Protein AF-A0A9R0XG31-F1 (afdb_monomer)

Sequence (200 aa):
MRAPAMLRLAAAGIALVALLAAAPPAAAFYLPGVAPTDFAKGDELLVKVNKLTSIKTQLPYTYYSLPFCKPNTIVDSSENLGEVLRGDRIENSPYVFQMREPKMCQIICKITVTEKEAKELKEKIEDEYRVNMVLDNLPLVVPVQRPDRNTVAYQGGYHVGIKGQYAGVSSYRLFMLTHVFTCMIGTNEFTYINIFPEQG

Secondary structure (DSSP, 8-state):
-PPPHHHHHHHHHHHHHHHHHTSPP---PPPTT-SPPP--TT-EEEEEEEEEEESS-S--EEGGGSS----SS--B---SHHHHHHT---EEEEEEEETTB---SEEEEEE---HHHHHHHHHHHHTTEEEEEEETTEE-EEEEE-TTTS-EEEEESEESEEEE--TT-SSPEEEE--SSS-----TT-EEEEE------

Radius of gyration: 26.98 Å; Cα contacts (8 Å, |Δi|>4): 310; chains: 1; bounding box: 102×43×44 Å

pLDDT: mean 71.95, std 17.47, range [26.48, 91.31]

Organism: Triticum turgidum subsp. durum (NCBI:txid4567)

Nearest PDB structures (foldseek):
  6vpx-assembly1_P  TM=1.761E-01  e=2.503E+00  Homo sapiens

Foldseek 3Di:
DDDPPVVVVVVVVVVVVVVVVPDDDDDDDDFFQPDADDDDFFDKWWKKWWWKDFPQDPDIHGPVVAPDDDDPDWDFDDRGPVCVVVVIGIITDQDIDGPPDFDWWDFRDWDDADPVSVVVLVVQLVRFIFIWMDISNDIDWDWDQDPPPSDTDTDGGDTQWDFDDDVPDPDTDTGGDQDPDDDDDDDDIDTRTDGDDDPD

Solvent-accessible surface area (backbone atoms only — not comparable to full-atom values): 12478 Å² total; per-residue (Å²): 136,81,80,60,69,69,61,57,53,52,53,52,51,53,53,51,53,53,54,62,70,67,55,74,86,78,81,83,78,76,66,64,67,70,71,88,80,87,78,56,82,65,38,78,44,65,35,30,35,29,44,27,44,32,89,78,43,95,67,71,41,58,54,81,77,47,100,62,84,75,49,100,70,82,46,79,55,65,59,33,67,70,37,55,76,70,65,52,64,26,28,62,47,74,51,73,46,40,35,95,52,92,56,75,75,46,77,77,50,77,67,87,77,51,76,67,56,50,50,54,52,48,53,42,34,76,46,49,24,20,44,35,35,32,46,89,93,37,73,41,65,38,82,40,80,39,92,88,68,86,42,77,41,77,38,79,23,48,47,52,29,47,84,44,69,56,95,90,50,98,58,78,42,79,42,73,47,53,52,75,68,94,77,93,71,71,98,86,67,62,67,43,36,47,40,71,78,86,83,125

Mean predicted aligned error: 13.43 Å

InterPro domains:
  IPR004240 Nonaspanin (TM9SF) [PF02990] (60-180)
  IPR004240 Nonaspanin (TM9SF) [PTHR10766] (28-180)

Structure (mmCIF, N/CA/C/O backbone):
data_AF-A0A9R0XG31-F1
#
_entry.id   AF-A0A9R0XG31-F1
#
loop_
_atom_site.group_PDB
_atom_site.id
_atom_site.type_symbol
_atom_site.label_atom_id
_atom_site.label_alt_id
_atom_site.label_comp_id
_atom_site.label_asym_id
_atom_site.label_entity_id
_atom_site.label_seq_id
_atom_site.pdbx_PDB_ins_code
_atom_site.Cartn_x
_atom_site.Cartn_y
_atom_site.Cartn_z
_atom_site.occupancy
_atom_site.B_iso_or_equiv
_atom_site.auth_seq_id
_atom_site.auth_comp_id
_atom_site.auth_asym_id
_atom_site.auth_atom_id
_atom_site.pdbx_PDB_model_num
ATOM 1 N N . MET A 1 1 ? 76.552 -3.847 -20.538 1.00 51.91 1 MET A N 1
ATOM 2 C CA . MET A 1 1 ? 75.824 -3.383 -21.741 1.00 51.91 1 MET A CA 1
ATOM 3 C C . MET A 1 1 ? 74.336 -3.305 -21.405 1.00 51.91 1 MET A C 1
ATOM 5 O O . MET A 1 1 ? 73.751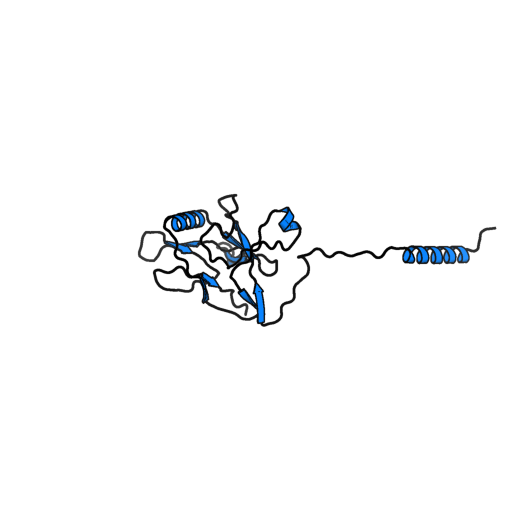 -4.332 -21.091 1.00 51.91 1 MET A O 1
ATOM 9 N N . ARG A 1 2 ? 73.741 -2.103 -21.333 1.00 56.62 2 ARG A N 1
ATOM 10 C CA . ARG A 1 2 ? 72.296 -1.927 -21.071 1.00 56.62 2 ARG A CA 1
ATOM 11 C C . ARG A 1 2 ? 71.540 -2.105 -22.392 1.00 56.62 2 ARG A C 1
ATOM 13 O O . ARG A 1 2 ? 71.923 -1.488 -23.379 1.00 56.62 2 ARG A O 1
ATOM 20 N N . ALA A 1 3 ? 70.504 -2.944 -22.408 1.00 60.34 3 ALA A N 1
ATOM 21 C CA . ALA A 1 3 ? 69.634 -3.105 -23.574 1.00 60.34 3 ALA A CA 1
ATOM 22 C C . ALA A 1 3 ? 69.025 -1.745 -23.985 1.00 60.34 3 ALA A C 1
ATOM 24 O O . ALA A 1 3 ? 68.707 -0.946 -23.095 1.00 60.34 3 ALA A O 1
ATOM 25 N N . PRO A 1 4 ? 68.864 -1.464 -25.292 1.00 65.44 4 PRO A N 1
ATOM 26 C CA . PRO A 1 4 ? 68.348 -0.183 -25.763 1.00 65.44 4 PRO A CA 1
ATOM 27 C C . PRO A 1 4 ? 66.930 0.031 -25.227 1.00 65.44 4 PRO A C 1
ATOM 29 O O . PRO A 1 4 ? 66.115 -0.892 -25.228 1.00 65.44 4 PRO A O 1
ATOM 32 N N . ALA A 1 5 ? 66.630 1.245 -24.756 1.00 62.12 5 ALA A N 1
ATOM 33 C CA . ALA A 1 5 ? 65.362 1.582 -24.099 1.00 62.12 5 ALA A CA 1
ATOM 34 C C . ALA A 1 5 ? 64.122 1.153 -24.914 1.00 62.12 5 ALA A C 1
ATOM 36 O O . ALA A 1 5 ? 63.148 0.669 -24.342 1.00 62.12 5 ALA A O 1
ATOM 37 N N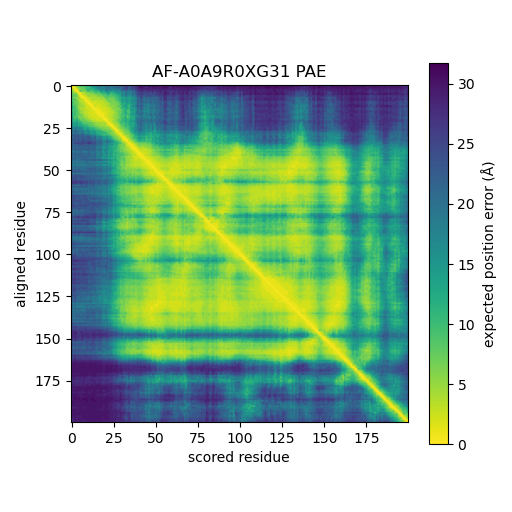 . MET A 1 6 ? 64.214 1.218 -26.246 1.00 62.09 6 MET A N 1
ATOM 38 C CA . MET A 1 6 ? 63.190 0.784 -27.207 1.00 62.09 6 MET A CA 1
ATOM 39 C C . MET A 1 6 ? 62.762 -0.687 -27.035 1.00 62.09 6 MET A C 1
ATOM 41 O O . MET A 1 6 ? 61.579 -1.001 -27.131 1.00 62.09 6 MET A O 1
ATOM 45 N N . LEU A 1 7 ? 63.696 -1.596 -26.726 1.00 60.41 7 LEU A N 1
ATOM 46 C CA . LEU A 1 7 ? 63.408 -3.032 -26.600 1.00 60.41 7 LEU A CA 1
ATOM 47 C C . LEU A 1 7 ? 62.681 -3.361 -25.285 1.00 60.41 7 LEU A C 1
ATOM 49 O O . LEU A 1 7 ? 61.875 -4.285 -25.223 1.00 60.41 7 LEU A O 1
ATOM 53 N N . ARG A 1 8 ? 62.927 -2.564 -24.237 1.00 63.72 8 ARG A N 1
ATOM 54 C CA . ARG A 1 8 ? 62.223 -2.671 -22.949 1.00 63.72 8 ARG A CA 1
ATOM 55 C C . ARG A 1 8 ? 60.784 -2.165 -23.043 1.00 63.72 8 ARG A C 1
ATOM 57 O O . ARG A 1 8 ? 59.901 -2.767 -22.444 1.00 63.72 8 ARG A O 1
ATOM 64 N N . LEU A 1 9 ? 60.555 -1.107 -23.822 1.00 65.12 9 LE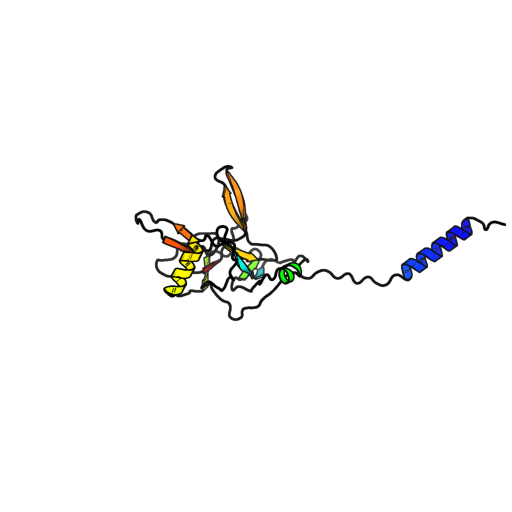U A N 1
ATOM 65 C CA . LEU A 1 9 ? 59.221 -0.569 -24.112 1.00 65.12 9 LEU A CA 1
ATOM 66 C C . LEU A 1 9 ? 58.370 -1.558 -24.920 1.00 65.12 9 LEU A C 1
ATOM 68 O O . LEU A 1 9 ? 57.216 -1.793 -24.570 1.00 65.12 9 LEU A O 1
ATOM 72 N N . ALA A 1 10 ? 58.950 -2.198 -25.940 1.00 73.88 10 ALA A N 1
ATOM 73 C CA . ALA A 1 10 ? 58.254 -3.211 -26.733 1.00 73.88 10 ALA A CA 1
ATOM 74 C C . ALA A 1 10 ? 57.885 -4.455 -25.902 1.00 73.88 10 ALA A C 1
ATOM 76 O O . ALA A 1 10 ? 56.749 -4.921 -25.956 1.00 73.88 10 ALA A O 1
ATOM 77 N N . ALA A 1 11 ? 58.813 -4.957 -25.080 1.00 75.69 11 ALA A N 1
ATOM 78 C CA . ALA A 1 11 ? 58.554 -6.096 -24.199 1.00 75.69 11 ALA A CA 1
ATOM 79 C C . ALA A 1 11 ? 57.482 -5.787 -23.136 1.00 75.69 11 ALA A C 1
ATOM 81 O O . ALA A 1 11 ? 56.627 -6.629 -22.865 1.00 75.69 11 ALA A O 1
ATOM 82 N N . ALA A 1 12 ? 57.486 -4.572 -22.574 1.00 78.00 12 ALA A N 1
ATOM 83 C CA . ALA A 1 12 ? 56.452 -4.127 -21.642 1.00 78.00 12 ALA A CA 1
ATOM 84 C C . ALA A 1 12 ? 55.072 -4.020 -22.317 1.00 78.00 12 ALA A C 1
ATOM 86 O O . ALA A 1 12 ? 54.072 -4.417 -21.723 1.00 78.00 12 ALA A O 1
ATOM 87 N N . GLY A 1 13 ? 55.019 -3.549 -23.568 1.00 79.31 13 GLY A N 1
ATOM 88 C CA . GLY A 1 13 ? 53.784 -3.492 -24.354 1.00 79.31 13 GLY A CA 1
ATOM 89 C C . GLY A 1 13 ? 53.196 -4.876 -24.637 1.00 79.31 13 GLY A C 1
ATOM 90 O O . GLY A 1 13 ? 52.006 -5.093 -24.423 1.00 79.31 13 GLY A O 1
ATOM 91 N N . ILE A 1 14 ? 54.031 -5.840 -25.039 1.00 82.94 14 ILE A N 1
ATOM 92 C CA . ILE A 1 14 ? 53.599 -7.225 -25.298 1.00 82.94 14 ILE A CA 1
ATOM 93 C C . ILE A 1 14 ? 53.102 -7.893 -24.008 1.00 82.94 14 ILE A C 1
ATOM 95 O O . ILE A 1 14 ? 52.068 -8.560 -24.021 1.00 82.94 14 ILE A O 1
ATOM 99 N N . ALA A 1 15 ? 53.793 -7.676 -22.885 1.00 82.44 15 ALA A N 1
ATOM 100 C CA . ALA A 1 15 ? 53.373 -8.200 -21.587 1.00 82.44 15 ALA A CA 1
ATOM 101 C C . ALA A 1 15 ? 52.014 -7.633 -21.138 1.00 82.44 15 ALA A C 1
ATOM 103 O O . ALA A 1 15 ? 51.187 -8.375 -20.614 1.00 82.44 15 ALA A O 1
ATOM 104 N N . LEU A 1 16 ? 51.753 -6.345 -21.384 1.00 83.06 16 LEU A N 1
ATOM 105 C CA . LEU A 1 16 ? 50.482 -5.706 -21.035 1.00 83.06 16 LEU A CA 1
ATOM 106 C C . LEU A 1 16 ? 49.313 -6.248 -21.872 1.00 83.06 16 LEU A C 1
ATOM 108 O O . LEU A 1 16 ? 48.242 -6.518 -21.333 1.00 83.06 16 LEU A O 1
ATOM 112 N N . VAL A 1 17 ? 49.525 -6.456 -23.175 1.00 84.94 17 VAL A N 1
ATOM 113 C CA . VAL A 1 17 ? 48.508 -7.025 -24.078 1.00 84.94 17 VAL A CA 1
ATOM 114 C C . VAL A 1 17 ? 48.198 -8.479 -23.713 1.00 84.94 17 VAL A C 1
ATOM 116 O O . VAL A 1 17 ? 47.031 -8.863 -23.680 1.00 84.94 17 VAL A O 1
ATOM 119 N N . ALA A 1 18 ? 49.216 -9.273 -23.369 1.00 84.00 18 ALA A N 1
ATOM 120 C CA . ALA A 1 18 ? 49.022 -10.642 -22.895 1.00 84.00 18 ALA A CA 1
ATOM 121 C C . ALA A 1 18 ? 48.247 -10.694 -21.563 1.00 84.00 18 ALA A C 1
ATOM 123 O O . ALA A 1 18 ? 47.403 -11.568 -21.380 1.00 84.00 18 ALA A O 1
ATOM 124 N N . LEU A 1 19 ? 48.481 -9.734 -20.660 1.00 82.12 19 LEU A N 1
ATOM 125 C CA . LEU A 1 19 ? 47.766 -9.631 -19.385 1.00 82.12 19 LEU A CA 1
ATOM 126 C C . LEU A 1 19 ? 46.282 -9.268 -19.577 1.00 82.12 19 LEU A C 1
ATOM 128 O O . LEU A 1 19 ? 45.423 -9.826 -18.902 1.00 82.12 19 LEU A O 1
ATOM 132 N N . LEU A 1 20 ? 45.976 -8.372 -20.522 1.00 80.50 20 LEU A N 1
ATOM 133 C CA . LEU A 1 20 ? 44.602 -8.001 -20.882 1.00 80.50 20 LEU A CA 1
ATOM 134 C C . LEU A 1 20 ? 43.849 -9.149 -21.570 1.00 80.50 20 LEU A C 1
ATOM 136 O O . LEU A 1 20 ? 42.665 -9.339 -21.309 1.00 80.50 20 LEU A O 1
ATOM 140 N N . ALA A 1 21 ? 44.529 -9.938 -22.405 1.00 81.12 21 ALA A N 1
ATOM 141 C CA . ALA A 1 21 ? 43.935 -11.095 -23.079 1.00 81.12 21 ALA A CA 1
ATOM 142 C C . ALA A 1 21 ? 43.692 -12.293 -22.140 1.00 81.12 21 ALA A C 1
ATOM 144 O O . ALA A 1 21 ? 42.852 -13.139 -22.435 1.00 81.12 21 ALA A O 1
ATOM 145 N N . ALA A 1 22 ? 44.411 -12.366 -21.015 1.00 82.00 22 ALA A N 1
ATOM 146 C CA . ALA A 1 22 ? 44.238 -13.401 -19.995 1.00 82.00 22 ALA A CA 1
ATOM 147 C C . ALA A 1 22 ? 43.159 -13.060 -18.948 1.00 82.00 22 ALA A C 1
ATOM 149 O O . ALA A 1 22 ? 42.910 -13.863 -18.047 1.00 82.00 22 ALA A O 1
ATOM 150 N N . ALA A 1 23 ? 42.530 -11.882 -19.034 1.00 82.12 23 ALA A N 1
ATOM 151 C CA . ALA A 1 23 ? 41.452 -11.517 -18.126 1.00 82.12 23 ALA A CA 1
ATOM 152 C C . ALA A 1 23 ? 40.218 -12.403 -18.396 1.00 82.12 23 ALA A C 1
ATOM 154 O O . ALA A 1 23 ? 39.742 -12.458 -19.534 1.00 82.12 23 ALA A O 1
ATOM 155 N N . PRO A 1 24 ? 39.679 -13.105 -17.382 1.00 82.44 24 PRO A N 1
ATOM 156 C CA . PRO A 1 24 ? 38.462 -13.884 -17.555 1.00 82.44 24 PRO A CA 1
ATOM 157 C C . PRO A 1 24 ? 37.283 -12.958 -17.897 1.00 82.44 24 PRO A C 1
ATOM 159 O O . PRO A 1 24 ? 37.245 -11.818 -17.419 1.00 82.44 24 PRO A O 1
ATOM 162 N N . PRO A 1 25 ? 36.301 -13.422 -18.694 1.00 78.88 25 PRO A N 1
ATOM 163 C CA . PRO A 1 25 ? 35.099 -12.646 -18.953 1.00 78.88 25 PRO A CA 1
ATOM 164 C C . PRO A 1 25 ? 34.393 -12.361 -17.625 1.00 78.88 25 PRO A C 1
ATOM 166 O O . PRO A 1 25 ? 34.007 -13.276 -16.895 1.00 78.88 25 PRO A O 1
ATOM 169 N N . ALA A 1 26 ? 34.244 -11.079 -17.299 1.00 78.81 26 ALA A N 1
ATOM 170 C CA . ALA A 1 26 ? 33.475 -10.662 -16.141 1.00 78.81 26 ALA A CA 1
ATOM 171 C C . ALA A 1 26 ? 31.988 -10.889 -16.437 1.00 78.81 26 ALA A C 1
ATOM 173 O O . ALA A 1 26 ? 31.413 -10.246 -17.315 1.00 78.81 26 ALA A O 1
ATOM 174 N N . ALA A 1 27 ? 31.358 -11.803 -15.701 1.00 76.38 27 ALA A N 1
ATOM 175 C CA . ALA A 1 27 ? 29.910 -11.920 -15.693 1.00 76.38 27 ALA A CA 1
ATOM 176 C C . ALA A 1 27 ? 29.344 -10.756 -14.870 1.00 76.38 27 ALA A C 1
ATOM 178 O O . ALA A 1 27 ? 29.327 -10.795 -13.640 1.00 76.38 27 ALA A O 1
ATOM 179 N N . ALA A 1 28 ? 28.923 -9.688 -15.545 1.00 72.38 28 ALA A N 1
ATOM 180 C CA . ALA A 1 28 ? 28.159 -8.631 -14.904 1.00 72.38 28 ALA A CA 1
ATOM 181 C C . ALA A 1 28 ? 26.751 -9.170 -14.615 1.00 72.38 28 ALA A C 1
ATOM 183 O O . ALA A 1 28 ? 25.964 -9.394 -15.532 1.00 72.38 28 ALA A O 1
ATOM 184 N N . PHE A 1 29 ? 26.449 -9.413 -13.341 1.00 67.12 29 PHE A N 1
ATOM 185 C CA . PHE A 1 29 ? 25.094 -9.719 -12.902 1.00 67.12 29 PHE A CA 1
ATOM 186 C C . PHE A 1 29 ? 24.418 -8.419 -12.486 1.00 67.12 29 PHE A C 1
ATOM 188 O O . PHE A 1 29 ? 24.863 -7.746 -11.554 1.00 67.12 29 PHE A O 1
ATOM 195 N N . TYR A 1 30 ? 23.356 -8.056 -13.194 1.00 66.19 30 TYR A N 1
ATOM 196 C CA . TYR A 1 30 ? 22.501 -6.962 -12.774 1.00 66.19 30 TYR A CA 1
ATOM 197 C C . TYR A 1 30 ? 21.535 -7.482 -11.709 1.00 66.19 30 TYR A C 1
ATOM 199 O O . TYR A 1 30 ? 20.969 -8.566 -11.857 1.00 66.19 30 TYR A O 1
ATOM 207 N N . LEU A 1 31 ? 21.374 -6.738 -10.616 1.00 65.88 31 LEU A N 1
ATOM 208 C CA . LEU A 1 31 ? 20.479 -7.154 -9.543 1.00 65.88 31 LEU A CA 1
ATOM 209 C C . LEU A 1 31 ? 19.028 -7.161 -10.061 1.00 65.88 31 LEU A C 1
ATOM 211 O O . LEU A 1 31 ? 18.593 -6.163 -10.646 1.00 65.88 31 LEU A O 1
ATOM 215 N N . PRO A 1 32 ? 18.268 -8.251 -9.856 1.00 61.09 32 PRO A N 1
ATOM 216 C CA . PRO A 1 32 ? 16.847 -8.268 -10.181 1.00 61.09 32 PRO A CA 1
ATOM 217 C C . PRO A 1 32 ? 16.123 -7.153 -9.410 1.00 61.09 32 PRO A C 1
ATOM 219 O O . PRO A 1 32 ? 16.444 -6.885 -8.248 1.00 61.09 32 PRO A O 1
ATOM 222 N N . GLY A 1 33 ? 15.195 -6.473 -10.090 1.00 62.94 33 GLY A N 1
ATOM 223 C CA . GLY A 1 33 ? 14.362 -5.412 -9.510 1.00 62.94 33 GLY A CA 1
ATOM 224 C C . GLY A 1 33 ? 14.906 -3.985 -9.585 1.00 62.94 33 GLY A C 1
ATOM 225 O O . GLY A 1 33 ? 14.265 -3.086 -9.045 1.00 62.94 33 GLY A O 1
ATOM 226 N N . VAL A 1 34 ? 16.066 -3.755 -10.217 1.00 68.25 34 VAL A N 1
ATOM 227 C CA . VAL A 1 34 ? 16.672 -2.407 -10.347 1.00 68.25 34 VAL A CA 1
ATOM 228 C C . VAL A 1 34 ? 16.584 -1.861 -11.782 1.00 68.25 34 VAL A C 1
ATOM 230 O O . VAL A 1 34 ? 16.820 -0.678 -12.017 1.00 68.25 34 VAL A O 1
ATOM 233 N N . ALA A 1 35 ? 16.256 -2.721 -12.753 1.00 69.38 35 ALA A N 1
ATOM 234 C CA . ALA A 1 35 ? 16.258 -2.358 -14.162 1.00 69.38 35 ALA A CA 1
ATOM 235 C C . ALA A 1 35 ? 14.946 -1.634 -14.478 1.00 69.38 35 ALA A C 1
ATOM 237 O O . ALA A 1 35 ? 13.894 -2.145 -14.092 1.00 69.38 35 ALA A O 1
ATOM 238 N N . PRO A 1 36 ? 14.992 -0.475 -15.154 1.00 69.38 36 PRO A N 1
ATOM 239 C CA . PRO A 1 36 ? 13.782 0.239 -15.520 1.00 69.38 36 PRO A CA 1
ATOM 240 C C . PRO A 1 36 ? 12.964 -0.592 -16.509 1.00 69.38 36 PRO A C 1
ATOM 242 O O . PRO A 1 36 ? 13.498 -1.149 -17.471 1.00 69.38 36 PRO A O 1
ATOM 245 N N . THR A 1 37 ? 11.667 -0.665 -16.253 1.00 74.62 37 THR A N 1
ATOM 246 C CA . THR A 1 37 ? 10.665 -1.268 -17.124 1.00 74.62 37 THR A CA 1
ATOM 247 C C . THR A 1 37 ? 9.994 -0.169 -17.934 1.00 74.62 37 THR A C 1
ATOM 249 O O . THR A 1 37 ? 9.379 0.742 -17.387 1.00 74.62 37 THR A O 1
ATOM 252 N N . ASP A 1 38 ? 10.140 -0.231 -19.256 1.00 80.38 38 ASP A N 1
ATOM 253 C CA . ASP A 1 38 ? 9.478 0.707 -20.159 1.00 80.38 38 ASP A CA 1
ATOM 254 C C . ASP A 1 38 ? 8.063 0.211 -20.480 1.00 80.38 38 ASP A C 1
ATOM 256 O O . ASP A 1 38 ? 7.882 -0.939 -20.881 1.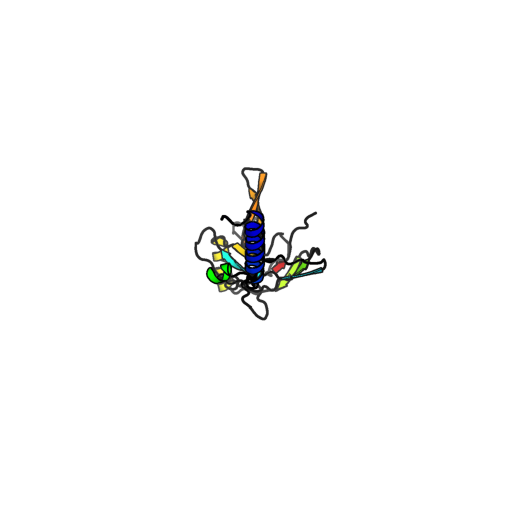00 80.38 38 ASP A O 1
ATOM 260 N N . PHE A 1 39 ? 7.069 1.094 -20.351 1.00 81.50 39 PHE A N 1
ATOM 261 C CA . PHE A 1 39 ? 5.668 0.801 -20.674 1.00 81.50 39 PHE A CA 1
ATOM 262 C C . PHE A 1 39 ? 5.196 1.623 -21.871 1.00 81.50 39 PHE A C 1
ATOM 264 O O . PHE A 1 39 ? 5.333 2.853 -21.910 1.00 81.50 39 PHE A O 1
ATOM 271 N N . ALA A 1 40 ? 4.586 0.949 -22.840 1.00 86.25 40 ALA A N 1
ATOM 272 C CA . ALA A 1 40 ? 3.875 1.572 -23.940 1.00 86.25 40 ALA A CA 1
ATOM 273 C C . ALA A 1 40 ? 2.471 2.025 -23.507 1.00 86.25 40 ALA A C 1
ATOM 275 O O . ALA A 1 40 ? 1.942 1.652 -22.461 1.00 86.25 40 ALA A O 1
ATOM 276 N N . LYS A 1 41 ? 1.840 2.876 -24.323 1.00 82.19 41 LYS A N 1
ATOM 277 C CA . LYS A 1 41 ? 0.442 3.265 -24.101 1.00 82.19 41 LYS A CA 1
ATOM 278 C C . LYS A 1 41 ? -0.456 2.028 -24.214 1.00 82.19 41 LYS A C 1
ATOM 280 O O . LYS A 1 41 ? -0.378 1.324 -25.215 1.00 82.19 41 LYS A O 1
ATOM 285 N N . GLY A 1 42 ? -1.348 1.848 -23.242 1.00 79.69 42 GLY A N 1
ATOM 286 C CA . GLY A 1 42 ? -2.283 0.722 -23.184 1.00 79.69 42 GLY A CA 1
ATOM 287 C C . GLY A 1 42 ? -1.739 -0.512 -22.461 1.00 79.69 42 GLY A C 1
ATOM 288 O O . GLY A 1 42 ? -2.518 -1.426 -22.195 1.00 79.69 42 GLY A O 1
ATOM 289 N N . ASP A 1 43 ? -0.455 -0.526 -22.090 1.00 82.62 43 ASP A N 1
ATOM 290 C CA . ASP A 1 43 ? 0.122 -1.625 -21.317 1.00 82.62 43 ASP A CA 1
ATOM 291 C C . ASP A 1 43 ? -0.525 -1.723 -19.935 1.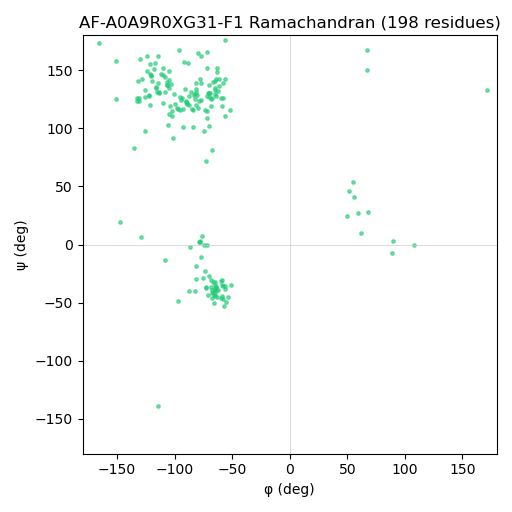00 82.62 43 ASP A C 1
ATOM 293 O O . ASP A 1 43 ? -0.840 -0.712 -19.295 1.00 82.62 43 ASP A O 1
ATOM 297 N N . GLU A 1 44 ? -0.721 -2.955 -19.474 1.00 83.69 44 GLU A N 1
ATOM 298 C CA . GLU A 1 44 ? -1.300 -3.224 -18.166 1.00 83.69 44 GLU A CA 1
ATOM 299 C C . GLU A 1 44 ? -0.269 -2.996 -17.057 1.00 83.69 44 GLU A C 1
ATOM 301 O O . GLU A 1 44 ? 0.803 -3.597 -17.025 1.00 83.69 44 GLU A O 1
ATOM 306 N N . LEU A 1 45 ? -0.630 -2.140 -16.108 1.00 80.81 45 LEU A N 1
ATOM 307 C CA . LEU A 1 45 ? 0.140 -1.840 -14.915 1.00 80.81 45 LEU A CA 1
ATOM 308 C C . LEU A 1 45 ? -0.517 -2.525 -13.717 1.00 80.81 45 LEU A C 1
ATOM 310 O O . LEU A 1 45 ? -1.624 -2.169 -13.297 1.00 80.81 45 LEU A O 1
ATOM 314 N N . LEU A 1 46 ? 0.178 -3.520 -13.170 1.00 83.88 46 LEU A N 1
ATOM 315 C CA . LEU A 1 46 ? -0.273 -4.284 -12.013 1.00 83.88 46 LEU A CA 1
ATOM 316 C C . LEU A 1 46 ? 0.162 -3.585 -10.727 1.00 83.88 46 LEU A C 1
ATOM 318 O O . LEU A 1 46 ? 1.355 -3.421 -10.467 1.00 83.88 46 LEU A O 1
ATOM 322 N N . VAL A 1 47 ? -0.802 -3.211 -9.890 1.00 84.00 47 VAL A N 1
ATOM 323 C CA . VAL A 1 47 ? -0.492 -2.656 -8.570 1.00 84.00 47 VAL A CA 1
ATOM 324 C C . VAL A 1 47 ? -0.204 -3.795 -7.609 1.00 84.00 47 VAL A C 1
ATOM 326 O O . VAL A 1 47 ? -0.919 -4.803 -7.573 1.00 84.00 47 VAL A O 1
ATOM 329 N N . LYS A 1 48 ? 0.802 -3.609 -6.766 1.00 87.19 48 LYS A N 1
ATOM 330 C CA . LYS A 1 48 ? 1.116 -4.520 -5.672 1.00 87.19 48 LYS A CA 1
ATOM 331 C C . LYS A 1 48 ? 0.828 -3.846 -4.342 1.00 87.19 48 LYS A C 1
ATOM 333 O O . LYS A 1 48 ? 0.950 -2.629 -4.186 1.00 87.19 48 LYS A O 1
ATOM 338 N N . VAL A 1 49 ? 0.411 -4.642 -3.373 1.00 89.56 49 VAL A N 1
ATOM 339 C CA . VAL A 1 49 ? 0.139 -4.193 -2.010 1.00 89.56 49 VAL A CA 1
ATOM 340 C C . VAL A 1 49 ? 1.270 -4.649 -1.107 1.00 89.56 49 VAL A C 1
ATOM 342 O O . VAL A 1 49 ? 1.811 -5.736 -1.265 1.00 89.56 49 VAL A O 1
ATOM 345 N N . ASN A 1 50 ? 1.648 -3.796 -0.167 1.00 89.31 50 ASN A N 1
ATOM 346 C CA . ASN A 1 50 ? 2.632 -4.122 0.855 1.00 89.31 50 ASN A CA 1
ATOM 347 C C . ASN A 1 50 ? 1.914 -4.123 2.218 1.00 89.31 50 ASN A C 1
ATOM 349 O O . ASN A 1 50 ? 0.786 -4.593 2.354 1.00 89.31 50 ASN A O 1
ATOM 353 N N . LYS A 1 51 ? 2.545 -3.576 3.249 1.00 90.00 51 LYS A N 1
ATOM 354 C CA . LYS A 1 51 ? 2.045 -3.512 4.620 1.00 90.00 51 LYS A CA 1
ATOM 355 C C . LYS A 1 51 ? 1.196 -2.280 4.913 1.00 90.00 51 LYS A C 1
ATOM 357 O O . LYS A 1 51 ? 1.362 -1.208 4.326 1.00 90.00 51 LYS A O 1
ATOM 362 N N . LEU A 1 52 ? 0.352 -2.426 5.923 1.00 90.44 52 LEU A N 1
ATOM 363 C CA . LEU A 1 52 ? -0.309 -1.338 6.618 1.00 90.44 52 LEU A CA 1
ATOM 364 C C . LEU A 1 52 ? 0.633 -0.781 7.686 1.00 90.44 52 LEU A C 1
ATOM 366 O O . LEU A 1 52 ? 1.153 -1.532 8.511 1.00 90.44 52 LEU A O 1
ATOM 370 N N . THR A 1 53 ? 0.831 0.532 7.694 1.00 90.81 53 THR A N 1
ATOM 371 C CA . THR A 1 53 ? 1.681 1.227 8.675 1.00 90.81 53 THR A CA 1
ATOM 372 C C . THR A 1 53 ? 0.925 2.372 9.316 1.00 90.81 53 THR A C 1
ATOM 374 O O . THR A 1 53 ? 0.199 3.082 8.629 1.00 90.81 53 THR A O 1
ATOM 377 N N . SER A 1 54 ? 1.136 2.598 10.606 1.00 89.75 54 SER A N 1
ATOM 378 C CA . SER A 1 54 ? 0.560 3.724 11.338 1.00 89.75 54 SER A CA 1
ATOM 379 C C . SER A 1 54 ? 1.671 4.627 11.868 1.00 89.75 54 SER A C 1
ATOM 381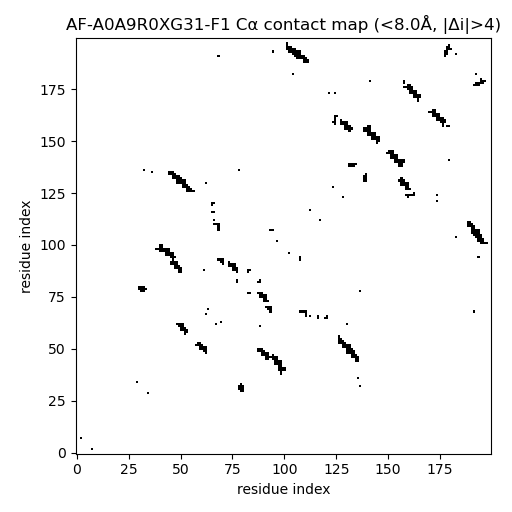 O O . SER A 1 54 ? 2.777 4.170 12.145 1.00 89.75 54 SER A O 1
ATOM 383 N N . ILE A 1 55 ? 1.370 5.918 12.014 1.00 86.06 55 ILE A N 1
ATOM 384 C CA . ILE A 1 55 ? 2.249 6.866 12.714 1.00 86.06 55 ILE A CA 1
ATOM 385 C C . ILE A 1 55 ? 2.084 6.802 14.240 1.00 86.06 55 ILE A C 1
ATOM 387 O O . ILE A 1 55 ? 2.953 7.270 14.969 1.00 86.06 55 ILE A O 1
ATOM 391 N N . LYS A 1 56 ? 0.971 6.239 14.728 1.00 86.62 56 LYS A N 1
ATOM 392 C CA . LYS A 1 56 ? 0.666 6.095 16.158 1.00 86.62 56 LYS A CA 1
ATOM 393 C C . LYS A 1 56 ? 1.233 4.807 16.731 1.00 86.62 56 LYS A C 1
ATOM 395 O O . LYS A 1 56 ? 1.724 4.794 17.856 1.00 86.62 56 LYS A O 1
ATOM 400 N N . THR A 1 57 ? 1.157 3.723 15.965 1.00 86.19 57 THR A N 1
ATOM 401 C CA . THR A 1 57 ? 1.559 2.391 16.419 1.00 86.19 57 THR A CA 1
ATOM 402 C C . THR A 1 57 ? 2.741 1.880 15.607 1.00 86.19 57 THR A C 1
ATOM 404 O O . THR A 1 57 ? 2.710 1.932 14.382 1.00 86.19 57 THR A O 1
ATOM 407 N N . GLN A 1 58 ? 3.738 1.296 16.272 1.00 83.75 58 GLN A N 1
ATOM 408 C CA . GLN A 1 58 ? 4.950 0.767 15.625 1.00 83.75 58 GLN A CA 1
ATOM 409 C C . GLN A 1 58 ? 4.759 -0.611 14.960 1.00 83.75 58 GLN A C 1
ATOM 411 O O . GLN A 1 58 ? 5.718 -1.186 14.451 1.00 83.75 58 GLN A O 1
ATOM 416 N N . LEU A 1 59 ? 3.546 -1.174 14.988 1.00 88.06 59 LEU A N 1
ATOM 417 C CA . LEU A 1 59 ? 3.264 -2.518 14.484 1.00 88.06 59 LEU A CA 1
ATOM 418 C C . LEU A 1 59 ? 2.751 -2.471 13.036 1.00 88.06 59 LEU A C 1
ATOM 420 O O . LEU A 1 59 ? 1.669 -1.927 12.798 1.00 88.06 59 LEU A O 1
ATOM 424 N N . PRO A 1 60 ? 3.485 -3.044 12.065 1.00 88.44 60 PRO A N 1
ATOM 425 C CA . PRO A 1 60 ? 2.982 -3.220 10.713 1.00 88.44 60 PRO A CA 1
ATOM 426 C C . PRO A 1 60 ? 2.025 -4.417 10.636 1.00 88.44 60 PRO A C 1
ATOM 428 O O . PRO A 1 60 ? 2.261 -5.455 11.253 1.00 88.44 60 PRO A O 1
ATOM 431 N N . TYR A 1 61 ? 0.969 -4.287 9.835 1.00 90.56 61 TYR A N 1
ATOM 432 C CA . TYR A 1 61 ? 0.026 -5.372 9.535 1.00 90.56 61 TYR A CA 1
ATOM 433 C C . TYR A 1 61 ? 0.058 -5.702 8.042 1.00 90.56 61 TYR A C 1
ATOM 435 O O . TYR A 1 61 ? 0.448 -4.868 7.226 1.00 90.56 61 TYR A O 1
ATOM 443 N N . THR A 1 62 ? -0.339 -6.914 7.663 1.00 89.88 62 THR A N 1
ATOM 444 C CA . THR A 1 62 ? -0.469 -7.286 6.247 1.00 89.88 62 THR A CA 1
ATOM 445 C C . THR A 1 62 ? -1.675 -6.589 5.622 1.00 89.88 62 THR A C 1
ATOM 447 O O . THR A 1 62 ? -2.649 -6.298 6.312 1.00 89.88 62 THR A O 1
ATOM 450 N N . TYR A 1 63 ? -1.645 -6.322 4.313 1.00 89.31 63 TYR A N 1
ATOM 451 C CA . TYR A 1 63 ? -2.781 -5.694 3.629 1.00 89.31 63 TYR A CA 1
ATOM 452 C C . TYR A 1 63 ? -4.074 -6.494 3.832 1.00 89.31 63 TYR A C 1
ATOM 454 O O . TYR A 1 63 ? -5.088 -5.963 4.279 1.00 89.31 63 TYR A O 1
ATOM 462 N N . TYR A 1 64 ? -4.009 -7.806 3.603 1.00 88.94 64 TYR A N 1
ATOM 463 C CA . TYR A 1 64 ? -5.154 -8.712 3.695 1.00 88.94 64 TYR A CA 1
ATOM 464 C C . TYR A 1 64 ? -5.596 -9.076 5.119 1.00 88.94 64 TYR A C 1
ATOM 466 O O . TYR A 1 64 ? -6.470 -9.940 5.262 1.00 88.94 64 TYR A O 1
ATOM 474 N N . SER A 1 65 ? -5.022 -8.447 6.157 1.00 88.06 65 SER A N 1
ATOM 475 C CA . SER A 1 65 ? -5.543 -8.549 7.525 1.00 88.06 65 SER A CA 1
ATOM 476 C C . SER A 1 65 ? -6.872 -7.816 7.684 1.00 88.06 65 SER A C 1
ATOM 478 O O . SER A 1 65 ? -7.654 -8.159 8.559 1.00 88.06 65 SER A O 1
ATOM 480 N N . LEU A 1 66 ? -7.108 -6.789 6.866 1.00 86.19 66 LEU A N 1
ATOM 481 C CA . LEU A 1 66 ? -8.386 -6.097 6.787 1.00 86.19 66 LEU A CA 1
ATOM 482 C C . LEU A 1 66 ? -9.263 -6.724 5.697 1.00 86.19 66 LEU A C 1
ATOM 484 O O . LEU A 1 66 ? -8.740 -7.355 4.768 1.00 86.19 66 LEU A O 1
ATOM 488 N N . PRO A 1 67 ? -10.594 -6.548 5.779 1.00 82.31 67 PRO A N 1
ATOM 489 C CA . PRO A 1 67 ? -11.519 -7.047 4.772 1.00 82.31 67 PRO A CA 1
ATOM 490 C C . PRO A 1 67 ? -11.402 -6.193 3.500 1.00 82.31 67 PRO A C 1
ATOM 492 O O . PRO A 1 67 ? -12.265 -5.381 3.218 1.00 82.31 67 PRO A O 1
ATOM 495 N N . PHE A 1 68 ? -10.309 -6.312 2.748 1.00 83.81 68 PHE A N 1
ATOM 496 C CA . PHE A 1 68 ? -10.150 -5.703 1.424 1.00 83.81 68 PHE A CA 1
ATOM 497 C C . PHE A 1 68 ? -10.488 -6.698 0.310 1.00 83.81 68 PHE A C 1
ATOM 499 O O . PHE A 1 68 ? -10.577 -7.905 0.548 1.00 83.81 68 PHE A O 1
ATOM 506 N N . CYS A 1 69 ? -10.641 -6.202 -0.923 1.00 81.25 69 CYS A N 1
ATOM 507 C CA . CYS A 1 69 ? -10.774 -7.059 -2.102 1.00 81.25 69 CYS A CA 1
ATOM 508 C C . CYS A 1 69 ? -9.553 -7.974 -2.238 1.00 81.25 69 CYS A C 1
ATOM 510 O O . CYS A 1 69 ? -8.422 -7.489 -2.296 1.00 81.25 69 CYS A O 1
ATOM 512 N N . LYS A 1 70 ? -9.789 -9.285 -2.341 1.00 85.00 70 LYS A N 1
ATOM 513 C CA . LYS A 1 70 ? -8.745 -10.296 -2.543 1.00 85.00 70 LYS A CA 1
ATOM 514 C C . LYS A 1 70 ? -8.798 -10.822 -3.981 1.00 85.00 70 LYS A C 1
ATOM 516 O O . LYS A 1 70 ? -9.899 -11.061 -4.479 1.00 85.00 70 LYS A O 1
ATOM 521 N N . PRO A 1 71 ? -7.650 -11.005 -4.654 1.00 85.69 71 PRO A N 1
ATOM 522 C CA . PRO A 1 71 ? -7.594 -11.728 -5.918 1.00 85.69 71 PRO A CA 1
ATOM 523 C C . PRO A 1 71 ? -7.801 -13.235 -5.681 1.00 85.69 71 PRO A C 1
ATOM 525 O O . PRO A 1 71 ? -7.678 -13.717 -4.556 1.00 85.69 71 PRO A O 1
ATOM 528 N N . ASN A 1 72 ? -8.072 -13.993 -6.749 1.00 84.12 72 ASN A N 1
ATOM 529 C CA . ASN A 1 72 ? -8.294 -15.448 -6.669 1.00 84.12 72 ASN A CA 1
ATOM 530 C C . ASN A 1 72 ? -7.101 -16.205 -6.063 1.00 84.12 72 ASN A C 1
ATOM 532 O O . ASN A 1 72 ? -7.280 -17.185 -5.344 1.00 84.12 72 ASN A O 1
ATOM 536 N N . THR A 1 73 ? -5.883 -15.748 -6.355 1.00 86.88 73 THR A N 1
ATOM 537 C CA . THR A 1 73 ? -4.634 -16.319 -5.845 1.00 86.88 73 THR A CA 1
ATOM 538 C C . THR A 1 73 ? -3.740 -15.199 -5.342 1.00 86.88 73 THR A C 1
ATOM 540 O O . THR A 1 73 ? -3.417 -14.285 -6.106 1.00 86.88 73 THR A O 1
ATOM 543 N N . ILE A 1 74 ? -3.340 -15.282 -4.073 1.00 87.75 74 ILE A N 1
ATOM 544 C CA . ILE A 1 74 ? -2.384 -14.355 -3.465 1.00 87.75 74 ILE A CA 1
ATOM 545 C C . ILE A 1 74 ? -0.982 -14.921 -3.683 1.00 87.75 74 ILE A C 1
ATOM 547 O O . ILE A 1 74 ? -0.690 -16.042 -3.266 1.00 87.75 74 ILE A O 1
ATOM 551 N N . VAL A 1 75 ? -0.141 -14.153 -4.362 1.00 87.50 75 VAL A N 1
ATOM 552 C CA . VAL A 1 75 ? 1.244 -14.493 -4.688 1.00 87.50 75 VAL A CA 1
ATOM 553 C C . VAL A 1 75 ? 2.141 -13.404 -4.117 1.00 87.50 75 VAL A C 1
ATOM 555 O O . VAL A 1 75 ? 1.903 -12.218 -4.355 1.00 87.50 75 VAL A O 1
ATOM 558 N N . ASP A 1 76 ? 3.159 -13.821 -3.366 1.00 86.19 76 ASP A N 1
ATOM 559 C CA . ASP A 1 76 ? 4.216 -12.942 -2.864 1.00 86.19 76 ASP A CA 1
ATOM 560 C C . ASP A 1 76 ? 5.242 -12.710 -3.984 1.00 86.19 76 ASP A C 1
ATOM 562 O O . ASP A 1 76 ? 5.701 -13.652 -4.633 1.00 86.19 76 ASP A O 1
ATOM 566 N N . SER A 1 77 ? 5.554 -11.448 -4.242 1.00 78.56 77 SER A N 1
ATOM 567 C CA . SER A 1 77 ? 6.413 -10.971 -5.319 1.00 78.56 77 SER A CA 1
ATOM 568 C C . SER A 1 77 ? 7.362 -9.930 -4.744 1.00 78.56 77 SER A C 1
ATOM 570 O O . SER A 1 77 ? 7.109 -8.732 -4.844 1.00 78.56 77 SER A O 1
ATOM 572 N N . SER A 1 78 ? 8.464 -10.380 -4.147 1.00 77.69 78 SER A N 1
ATOM 573 C CA . SER A 1 78 ? 9.562 -9.482 -3.788 1.00 77.69 78 SER A CA 1
ATOM 574 C C . SER A 1 78 ? 10.267 -9.003 -5.059 1.00 77.69 78 SER A C 1
ATOM 576 O O . SER A 1 78 ? 10.690 -9.825 -5.871 1.00 77.69 78 SER A O 1
ATOM 578 N N . GLU A 1 79 ? 10.414 -7.690 -5.231 1.00 74.38 79 GLU A N 1
ATOM 579 C CA . GLU A 1 79 ? 11.010 -7.127 -6.445 1.00 74.38 79 GLU A CA 1
ATOM 580 C C . GLU A 1 79 ? 12.531 -7.146 -6.390 1.00 74.38 79 GLU A C 1
ATOM 582 O O . GLU A 1 79 ? 13.200 -7.443 -7.377 1.00 74.38 79 GLU A O 1
ATOM 587 N N . ASN A 1 80 ? 13.089 -6.832 -5.220 1.00 77.12 80 ASN A N 1
ATOM 588 C CA . ASN A 1 80 ? 14.527 -6.711 -5.030 1.00 77.12 80 ASN A CA 1
ATOM 589 C C . ASN A 1 80 ? 15.031 -7.505 -3.818 1.00 77.12 80 ASN A C 1
ATOM 591 O O . ASN A 1 80 ? 14.305 -7.816 -2.873 1.00 77.12 80 ASN A O 1
ATOM 595 N N . LEU A 1 81 ? 16.336 -7.790 -3.819 1.00 80.31 81 LEU A N 1
ATOM 596 C CA . LEU A 1 81 ? 16.995 -8.516 -2.730 1.00 80.31 81 LEU A CA 1
ATOM 597 C C . LEU A 1 81 ? 16.870 -7.790 -1.377 1.00 80.31 81 LEU A C 1
ATOM 599 O O . LEU A 1 81 ? 16.796 -8.430 -0.330 1.00 80.31 81 LEU A O 1
ATOM 603 N N . GLY A 1 82 ? 16.824 -6.456 -1.384 1.00 80.69 82 GLY A N 1
ATOM 604 C CA . GLY A 1 82 ? 16.681 -5.653 -0.169 1.00 80.69 82 GLY A CA 1
ATOM 605 C C . GLY A 1 82 ? 15.322 -5.819 0.520 1.00 80.69 82 GLY A C 1
ATOM 606 O O . GLY A 1 82 ? 15.242 -5.737 1.742 1.00 80.69 82 GLY A O 1
ATOM 607 N N . GLU A 1 83 ? 14.246 -6.057 -0.225 1.00 80.56 83 GLU A N 1
ATOM 608 C CA . GLU A 1 83 ? 12.906 -6.356 0.297 1.00 80.56 83 GLU A CA 1
ATOM 609 C C . GLU A 1 83 ? 12.854 -7.742 0.921 1.00 80.56 83 GLU A C 1
ATOM 611 O O . GLU A 1 83 ? 12.370 -7.880 2.043 1.00 80.56 83 GLU A O 1
ATOM 616 N N . VAL A 1 84 ? 13.463 -8.729 0.257 1.00 82.62 84 VAL A N 1
ATOM 617 C CA . VAL A 1 84 ? 13.592 -10.089 0.794 1.00 82.62 84 VAL A CA 1
ATOM 618 C C . VAL A 1 84 ? 14.319 -10.065 2.140 1.00 82.62 84 VAL A C 1
ATOM 620 O O . VAL A 1 84 ? 13.844 -10.643 3.114 1.00 82.62 84 VAL A O 1
ATOM 623 N N . LEU A 1 85 ? 15.444 -9.345 2.232 1.00 84.62 85 LEU A N 1
ATOM 624 C CA . LEU A 1 85 ? 16.229 -9.250 3.469 1.00 84.62 85 LEU A CA 1
ATOM 625 C C . LEU A 1 85 ? 15.516 -8.478 4.586 1.00 84.62 85 LEU A C 1
ATOM 627 O O . LEU A 1 85 ? 15.723 -8.771 5.762 1.00 84.62 85 LEU A O 1
ATOM 631 N N . ARG A 1 86 ? 14.674 -7.500 4.238 1.00 81.75 86 ARG A N 1
ATOM 632 C CA . ARG A 1 86 ? 13.826 -6.786 5.206 1.00 81.75 86 ARG A CA 1
ATOM 633 C C . ARG A 1 86 ? 12.605 -7.600 5.638 1.00 81.75 86 ARG A C 1
ATOM 635 O O . ARG A 1 86 ? 11.938 -7.201 6.591 1.00 81.75 86 ARG A O 1
ATOM 642 N N . GLY A 1 87 ? 12.323 -8.717 4.964 1.00 81.75 87 GLY A N 1
ATOM 643 C CA . GLY A 1 87 ? 11.119 -9.512 5.178 1.00 81.75 87 GLY A CA 1
ATOM 644 C C . GLY A 1 87 ? 9.850 -8.785 4.733 1.00 81.75 87 GLY A C 1
ATOM 645 O O . GLY A 1 87 ? 8.785 -9.012 5.309 1.00 81.75 87 GLY A O 1
ATOM 646 N N . ASP A 1 88 ? 9.959 -7.880 3.756 1.00 82.12 88 ASP A N 1
ATOM 647 C CA . ASP A 1 88 ? 8.789 -7.235 3.170 1.00 82.12 88 ASP A CA 1
ATOM 648 C C . ASP A 1 88 ? 8.015 -8.263 2.335 1.00 82.12 88 ASP A C 1
ATOM 650 O O . ASP A 1 88 ? 8.586 -8.975 1.511 1.00 82.12 88 ASP A O 1
ATOM 654 N N . ARG A 1 89 ? 6.702 -8.335 2.568 1.00 84.25 89 ARG A N 1
ATOM 655 C CA . ARG A 1 89 ? 5.780 -9.226 1.856 1.00 84.25 89 ARG A CA 1
ATOM 656 C C . ARG A 1 89 ? 4.970 -8.370 0.902 1.00 84.25 89 ARG A C 1
ATOM 658 O O . ARG A 1 89 ? 4.103 -7.613 1.343 1.00 84.25 89 ARG A O 1
ATOM 665 N N . ILE A 1 90 ? 5.327 -8.418 -0.375 1.00 88.25 90 ILE A N 1
ATOM 666 C CA . ILE A 1 90 ? 4.670 -7.633 -1.417 1.00 88.25 90 ILE A CA 1
ATOM 667 C C . ILE A 1 90 ? 3.750 -8.586 -2.155 1.00 88.25 90 ILE A C 1
ATOM 669 O O . ILE A 1 90 ? 4.193 -9.483 -2.857 1.00 88.25 90 ILE A O 1
ATOM 673 N N . GLU A 1 91 ? 2.454 -8.397 -1.989 1.00 91.31 91 GLU A N 1
ATOM 674 C CA . GLU A 1 91 ? 1.450 -9.301 -2.525 1.00 91.31 91 GLU A CA 1
ATOM 675 C C . GLU A 1 91 ? 0.784 -8.668 -3.751 1.00 91.31 91 GLU A C 1
ATOM 677 O O . GLU A 1 91 ? 0.645 -7.445 -3.869 1.00 91.31 91 GLU A O 1
ATOM 682 N N . ASN A 1 92 ? 0.358 -9.500 -4.697 1.00 90.19 92 ASN A N 1
ATOM 683 C CA . ASN A 1 92 ? -0.447 -9.028 -5.817 1.00 90.19 92 ASN A CA 1
ATOM 684 C C . ASN A 1 92 ? -1.791 -8.478 -5.328 1.00 90.19 92 ASN A C 1
ATOM 686 O O . ASN A 1 92 ? -2.330 -8.921 -4.316 1.00 90.19 92 ASN A O 1
ATOM 690 N N . SER A 1 93 ? -2.356 -7.539 -6.081 1.00 86.69 93 SER A N 1
ATOM 691 C CA . SER A 1 93 ? -3.654 -6.936 -5.795 1.00 86.69 93 SER A CA 1
ATOM 692 C C . SER A 1 93 ? -4.601 -7.086 -6.995 1.00 86.69 93 SER A C 1
ATOM 694 O O . SER A 1 93 ? -4.137 -7.354 -8.103 1.00 86.69 93 SER A O 1
ATOM 696 N N . PRO A 1 94 ? -5.925 -6.922 -6.818 1.00 83.62 94 PRO A N 1
ATOM 697 C CA . PRO A 1 94 ? -6.881 -6.975 -7.926 1.00 83.62 94 PRO A CA 1
ATOM 698 C C . PRO A 1 94 ? -6.907 -5.677 -8.759 1.00 83.62 94 PRO A C 1
ATOM 700 O O . PRO A 1 94 ? -7.727 -5.545 -9.666 1.00 83.62 94 PRO A O 1
ATOM 703 N N . TYR A 1 95 ? -6.055 -4.699 -8.436 1.00 80.75 95 TYR A N 1
ATOM 704 C CA . TYR A 1 95 ? -6.005 -3.404 -9.101 1.00 80.75 95 TYR A CA 1
ATOM 705 C C . TYR A 1 95 ? -5.150 -3.497 -10.377 1.00 80.75 95 TYR A C 1
ATOM 707 O O . TYR A 1 95 ? -3.940 -3.725 -10.311 1.00 80.75 95 TYR A O 1
ATOM 715 N N . VAL A 1 96 ? -5.784 -3.280 -11.532 1.00 80.44 96 VAL A N 1
ATOM 716 C CA . VAL A 1 96 ? -5.124 -3.240 -12.846 1.00 80.44 96 VAL A CA 1
ATOM 717 C C . VAL A 1 96 ? -5.393 -1.889 -13.498 1.00 80.44 96 VAL A C 1
ATOM 719 O O . VAL A 1 96 ? -6.547 -1.464 -13.609 1.00 80.44 96 VAL A O 1
ATOM 722 N N . PHE A 1 97 ? -4.328 -1.220 -13.930 1.00 76.88 97 PHE A N 1
ATOM 723 C CA . PHE A 1 97 ? -4.389 0.043 -14.661 1.00 76.88 97 PHE A CA 1
ATOM 724 C C . PHE A 1 97 ? -3.877 -0.129 -16.087 1.00 76.88 97 PHE A C 1
ATOM 726 O O . PHE A 1 97 ? -3.192 -1.097 -16.389 1.00 76.88 97 PHE A O 1
ATOM 733 N N . GLN A 1 98 ? -4.207 0.820 -16.959 1.00 80.31 98 GLN A N 1
ATOM 734 C CA . GLN A 1 98 ? -3.656 0.890 -18.310 1.00 80.31 98 GLN A CA 1
ATOM 735 C C . GLN A 1 98 ? -2.823 2.160 -18.445 1.00 80.31 98 GLN A C 1
ATOM 737 O O . GLN A 1 98 ? -3.243 3.251 -18.048 1.00 80.31 98 GLN A O 1
ATOM 742 N N . MET A 1 99 ? -1.613 2.012 -18.972 1.00 78.31 99 MET A N 1
ATOM 743 C CA . MET A 1 99 ? -0.663 3.107 -19.081 1.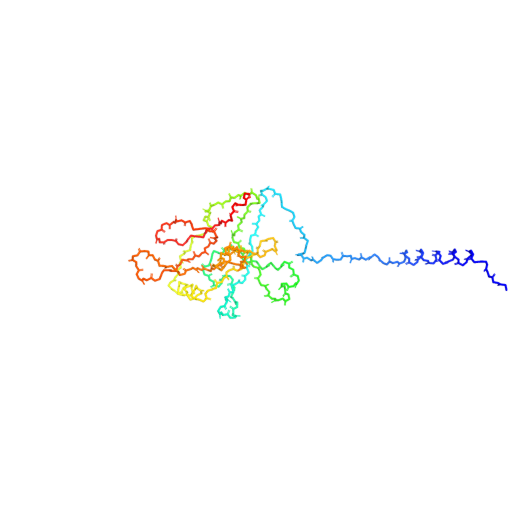00 78.31 99 MET A CA 1
ATOM 744 C C . MET A 1 99 ? -1.190 4.193 -20.028 1.00 78.31 99 MET A C 1
ATOM 746 O O . MET A 1 99 ? -1.551 3.919 -21.173 1.00 78.31 99 MET A O 1
ATOM 750 N N . ARG A 1 100 ? -1.195 5.448 -19.553 1.00 72.50 100 ARG A N 1
ATOM 751 C CA . ARG A 1 100 ? -1.741 6.632 -20.253 1.00 72.50 100 ARG A CA 1
ATOM 752 C C . ARG A 1 100 ? -3.234 6.539 -20.607 1.00 72.50 100 ARG A C 1
ATOM 754 O O . ARG A 1 100 ? -3.677 7.193 -21.552 1.00 72.50 100 ARG A O 1
ATOM 761 N N . GLU A 1 101 ? -4.006 5.770 -19.843 1.00 72.12 101 GLU A N 1
ATOM 762 C CA . GLU A 1 101 ? -5.461 5.691 -19.981 1.00 72.12 101 GLU A CA 1
ATOM 763 C C . GLU A 1 101 ? -6.144 5.989 -18.637 1.00 72.12 101 GLU A C 1
ATOM 765 O O . GLU A 1 101 ? -6.233 5.110 -17.774 1.00 72.12 101 GLU A O 1
ATOM 770 N N . PRO A 1 102 ? -6.610 7.234 -18.418 1.00 65.12 102 PRO A N 1
ATOM 771 C CA . PRO A 1 102 ? -7.251 7.598 -17.164 1.00 65.12 102 PRO A CA 1
ATOM 772 C C . PRO A 1 102 ? -8.594 6.871 -17.037 1.00 65.12 102 PRO A C 1
ATOM 774 O O . PRO A 1 102 ? -9.504 7.055 -17.846 1.00 65.12 102 PRO A O 1
ATOM 777 N N . LYS A 1 103 ? -8.729 6.047 -15.996 1.00 63.22 103 LYS A N 1
ATOM 778 C CA . LYS A 1 103 ? -9.994 5.415 -15.609 1.00 63.22 103 LYS A CA 1
ATOM 779 C C . LYS A 1 103 ? -10.473 6.025 -14.302 1.00 63.22 103 LYS A C 1
ATOM 781 O O . LYS A 1 103 ? -9.773 5.971 -13.294 1.00 63.22 103 LYS A O 1
ATOM 786 N N . MET A 1 104 ? -11.673 6.596 -14.340 1.00 58.69 104 MET A N 1
ATOM 787 C CA . MET A 1 104 ? -12.324 7.211 -13.187 1.00 58.69 104 MET A CA 1
ATOM 788 C C . MET A 1 104 ? -13.437 6.297 -12.670 1.00 58.69 104 MET A C 1
ATOM 790 O O . MET A 1 104 ? -14.252 5.806 -13.446 1.00 58.69 104 MET A O 1
ATOM 794 N N . CYS A 1 105 ? -13.494 6.105 -11.353 1.00 57.62 105 CYS A N 1
ATOM 795 C CA . CYS A 1 105 ? -14.581 5.425 -10.643 1.00 57.62 105 CYS A CA 1
ATOM 796 C C . CYS A 1 105 ? -14.901 3.999 -11.137 1.00 57.62 105 CYS A C 1
ATOM 798 O O . CYS A 1 105 ? -16.052 3.673 -11.423 1.00 57.62 105 CYS A O 1
ATOM 800 N N . GLN A 1 106 ? -13.891 3.122 -11.187 1.00 62.12 106 GLN A N 1
ATOM 801 C CA . GLN A 1 106 ? -14.101 1.695 -11.461 1.00 62.12 106 GLN A CA 1
ATOM 802 C C . GLN A 1 106 ? -14.316 0.898 -10.171 1.00 62.12 106 GLN A C 1
ATOM 804 O O . GLN A 1 106 ? -13.450 0.891 -9.299 1.00 62.12 106 GLN A O 1
ATOM 809 N N . ILE A 1 107 ? -15.447 0.193 -10.091 1.00 66.06 107 ILE A N 1
ATOM 810 C CA . ILE A 1 107 ? -15.769 -0.726 -8.995 1.00 66.06 107 ILE A CA 1
ATOM 811 C C . ILE A 1 107 ? -15.032 -2.047 -9.206 1.00 66.06 107 ILE A C 1
ATOM 813 O O . ILE A 1 107 ? -15.209 -2.692 -10.237 1.00 66.06 107 ILE A O 1
ATOM 817 N N . ILE A 1 108 ? -14.241 -2.462 -8.221 1.00 71.31 108 ILE A N 1
ATOM 818 C CA . ILE A 1 108 ? -13.437 -3.693 -8.313 1.00 71.31 108 ILE A CA 1
ATOM 819 C C . ILE A 1 108 ? -14.142 -4.860 -7.648 1.00 71.31 108 ILE A C 1
ATOM 821 O O . ILE A 1 108 ? -14.267 -5.936 -8.225 1.00 71.31 108 ILE A O 1
ATOM 825 N N . CYS A 1 109 ? -14.619 -4.649 -6.426 1.00 72.62 109 CYS A N 1
ATOM 826 C CA . CYS A 1 109 ? -15.416 -5.634 -5.724 1.00 72.62 109 CYS A CA 1
ATOM 827 C C . CYS A 1 109 ? -16.390 -4.951 -4.762 1.00 72.62 109 CYS A C 1
ATOM 829 O O . CYS A 1 109 ? -16.187 -3.806 -4.343 1.00 72.62 109 CYS A O 1
ATOM 831 N N . LYS A 1 110 ? -17.449 -5.682 -4.418 1.00 69.75 110 LYS A N 1
ATOM 832 C CA . LYS A 1 110 ? -18.343 -5.363 -3.310 1.00 69.75 110 LYS A CA 1
ATOM 833 C C . LYS A 1 110 ? -18.089 -6.379 -2.212 1.00 69.75 110 LYS A C 1
ATOM 835 O O . LYS A 1 110 ? -18.068 -7.578 -2.488 1.00 69.75 110 LYS A O 1
ATOM 840 N N . ILE A 1 111 ? -17.917 -5.904 -0.988 1.00 72.31 111 ILE A N 1
ATOM 841 C CA . ILE A 1 111 ? -17.779 -6.768 0.182 1.00 72.31 111 ILE A CA 1
ATOM 842 C C . ILE A 1 111 ? -18.889 -6.469 1.175 1.00 72.31 111 ILE A C 1
ATOM 844 O O . ILE A 1 111 ? -19.295 -5.321 1.366 1.00 72.31 111 ILE A O 1
ATOM 848 N N . THR A 1 112 ? -19.350 -7.514 1.843 1.00 73.56 112 THR A N 1
ATOM 849 C CA . THR A 1 112 ? -20.221 -7.406 3.008 1.00 73.56 112 THR A CA 1
ATOM 850 C C . THR A 1 112 ? -19.374 -7.642 4.244 1.00 73.56 112 THR A C 1
ATOM 852 O O . THR A 1 112 ? -18.833 -8.731 4.418 1.00 73.56 112 THR A O 1
ATOM 855 N N . VAL A 1 113 ? -19.240 -6.615 5.076 1.00 75.25 113 VAL A N 1
ATOM 856 C CA . VAL A 1 113 ? -18.398 -6.652 6.273 1.00 75.25 113 VAL A CA 1
ATOM 857 C C . VAL A 1 113 ? -19.236 -7.120 7.461 1.00 75.25 113 VAL A C 1
ATOM 859 O O . VAL A 1 113 ? -20.351 -6.639 7.667 1.00 75.25 113 VAL A O 1
ATOM 862 N N . THR A 1 114 ? -18.711 -8.056 8.248 1.00 82.25 114 THR A N 1
ATOM 863 C CA . THR A 1 114 ? -19.343 -8.498 9.499 1.00 82.25 114 THR A CA 1
ATOM 864 C C . THR A 1 114 ? -19.132 -7.479 10.624 1.00 82.25 114 THR A C 1
ATOM 866 O O . THR A 1 114 ? -18.238 -6.640 10.566 1.00 82.25 114 THR A O 1
ATOM 869 N N . GLU A 1 115 ? -19.923 -7.549 11.698 1.00 82.50 115 GLU A N 1
ATOM 870 C CA . GLU A 1 115 ? -19.798 -6.611 12.830 1.00 82.50 115 GLU A CA 1
ATOM 871 C C . GLU A 1 115 ? -18.399 -6.633 13.476 1.00 82.50 115 GLU A C 1
ATOM 873 O O . GLU A 1 115 ? -17.869 -5.593 13.872 1.00 82.50 115 GLU A O 1
ATOM 878 N N . LYS A 1 116 ? -17.764 -7.812 13.524 1.00 83.62 116 LYS A N 1
ATOM 879 C CA . LYS A 1 116 ? -16.398 -7.976 14.042 1.00 83.62 116 LYS A CA 1
ATOM 880 C C . LYS A 1 116 ? -15.372 -7.269 13.159 1.00 83.62 116 LY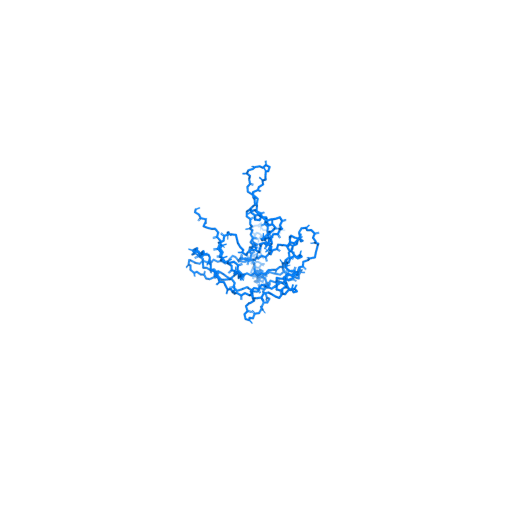S A C 1
ATOM 882 O O . LYS A 1 116 ? -14.593 -6.463 13.656 1.00 83.62 116 LYS A O 1
ATOM 887 N N . GLU A 1 117 ? -15.421 -7.512 11.854 1.00 79.25 117 GLU A N 1
ATOM 888 C CA . GLU A 1 117 ? -14.519 -6.883 10.884 1.00 79.25 117 GLU A CA 1
ATOM 889 C C . GLU A 1 117 ? -14.737 -5.364 10.803 1.00 79.25 117 GLU A C 1
ATOM 891 O O . GLU A 1 117 ? -13.786 -4.600 10.656 1.00 79.25 117 GLU A O 1
ATOM 896 N N . ALA A 1 118 ? -15.980 -4.898 10.957 1.00 81.12 118 ALA A N 1
ATOM 897 C CA . ALA A 1 118 ? -16.295 -3.474 11.008 1.00 81.12 118 ALA A CA 1
ATOM 898 C C . ALA A 1 118 ? -15.666 -2.800 12.237 1.00 81.12 118 ALA A C 1
ATOM 900 O O . ALA A 1 118 ? -15.202 -1.660 12.154 1.00 81.12 118 ALA A O 1
ATOM 901 N N . LYS A 1 119 ? -15.618 -3.507 13.374 1.00 83.19 119 LYS A N 1
ATOM 902 C CA . LYS A 1 119 ? -14.940 -3.036 14.583 1.00 83.19 119 LYS A CA 1
ATOM 903 C C . LYS A 1 119 ? -13.424 -2.971 14.389 1.00 83.19 119 LYS A C 1
ATOM 905 O O . LYS A 1 119 ? -12.836 -1.940 14.700 1.00 83.19 119 LYS A O 1
ATOM 910 N N . GLU A 1 120 ? -12.813 -4.009 13.821 1.00 84.75 120 GLU A N 1
ATOM 911 C CA . GLU A 1 120 ? -11.374 -4.023 13.517 1.00 84.75 120 GLU A CA 1
ATOM 912 C C . GLU A 1 120 ? -10.991 -2.897 12.550 1.00 84.75 120 GLU A C 1
ATOM 914 O O . GLU A 1 120 ? -10.042 -2.151 12.787 1.00 84.75 120 GLU A O 1
ATOM 919 N N . LEU A 1 121 ? -11.772 -2.714 11.485 1.00 82.12 121 LEU A N 1
ATOM 920 C CA . LEU A 1 121 ? -11.583 -1.623 10.538 1.00 82.12 121 LEU A CA 1
ATOM 921 C C . LEU A 1 121 ? -11.684 -0.262 11.232 1.00 82.12 121 LEU A C 1
ATOM 923 O O . LEU A 1 121 ? -10.852 0.614 10.994 1.00 82.12 121 LEU A O 1
ATOM 927 N N . LYS A 1 122 ? -12.681 -0.086 12.107 1.00 83.56 122 LYS A N 1
ATOM 928 C CA . LYS A 1 122 ? -12.832 1.138 12.891 1.00 83.56 122 LYS A CA 1
ATOM 929 C C . LYS A 1 122 ? -11.578 1.403 13.714 1.00 83.56 122 LYS A C 1
ATOM 931 O O . LYS A 1 122 ? -11.012 2.479 13.558 1.00 83.56 122 LYS A O 1
ATOM 936 N N . GLU A 1 123 ? -11.116 0.435 14.503 1.00 86.94 123 GLU A N 1
ATOM 937 C CA . GLU A 1 123 ? -9.896 0.545 15.316 1.00 86.94 123 GLU A CA 1
ATOM 938 C C . GLU A 1 123 ? -8.686 0.963 14.464 1.00 86.94 123 GLU A C 1
ATOM 940 O O . GLU A 1 123 ? -7.998 1.926 14.799 1.00 86.94 123 GLU A O 1
ATOM 945 N N . LYS A 1 124 ? -8.489 0.352 13.287 1.00 86.00 124 LYS A N 1
ATOM 946 C CA . LYS A 1 124 ? -7.397 0.734 12.373 1.00 86.00 124 LYS A CA 1
ATOM 947 C C . LYS A 1 124 ? -7.523 2.151 11.815 1.00 86.00 124 LYS A C 1
ATOM 949 O O . LYS A 1 124 ? -6.509 2.810 11.582 1.00 86.00 124 LYS A O 1
ATOM 954 N N . ILE A 1 125 ? -8.735 2.654 11.611 1.00 83.75 125 ILE A N 1
ATOM 955 C CA . ILE A 1 125 ? -8.923 4.053 11.216 1.00 83.75 125 ILE A CA 1
ATOM 956 C C . ILE A 1 125 ? -8.634 4.991 12.400 1.00 83.75 125 ILE A C 1
ATOM 958 O O . ILE A 1 125 ? -8.060 6.061 12.203 1.00 83.75 125 ILE A O 1
ATOM 962 N N . GLU A 1 126 ? -8.985 4.614 13.634 1.00 85.81 126 GLU A N 1
ATOM 963 C CA . GLU A 1 126 ? -8.658 5.411 14.829 1.00 85.81 126 GLU A CA 1
ATOM 964 C C . GLU A 1 126 ? -7.149 5.510 15.078 1.00 85.81 126 GLU A C 1
ATOM 966 O O . GLU A 1 126 ? -6.640 6.587 15.420 1.00 85.81 126 GLU A O 1
ATOM 971 N N . ASP A 1 127 ? -6.446 4.417 14.803 1.00 88.75 127 ASP A N 1
ATOM 972 C CA . ASP A 1 127 ? -4.994 4.314 14.858 1.00 88.75 127 ASP A CA 1
ATOM 973 C C . ASP A 1 127 ? -4.291 4.942 13.643 1.00 88.75 127 ASP A C 1
ATOM 975 O O . ASP A 1 127 ? -3.069 4.893 13.557 1.00 88.75 127 ASP A O 1
ATOM 979 N N . GLU A 1 128 ? -5.020 5.560 12.708 1.00 86.88 128 GLU A N 1
ATOM 980 C CA . GLU A 1 128 ? -4.467 6.238 11.524 1.00 86.88 128 GLU A CA 1
ATOM 981 C C . GLU A 1 128 ? -3.570 5.336 10.664 1.00 86.88 128 GLU A C 1
ATOM 983 O O . GLU A 1 128 ? -2.531 5.760 10.145 1.00 86.88 128 GLU A O 1
ATOM 988 N N . TYR A 1 129 ? -3.981 4.079 10.483 1.00 89.69 129 TYR A N 1
ATOM 989 C CA . TYR A 1 129 ? -3.296 3.190 9.556 1.00 89.69 129 TYR A CA 1
ATOM 990 C C . TYR A 1 129 ? -3.356 3.721 8.127 1.00 89.69 129 TYR A C 1
ATOM 992 O O . TYR A 1 129 ? -4.363 4.256 7.653 1.00 89.69 129 TYR A O 1
ATOM 1000 N N . ARG A 1 130 ? -2.242 3.524 7.433 1.00 88.25 130 ARG A N 1
ATOM 1001 C CA . ARG A 1 130 ? -2.022 3.868 6.038 1.00 88.25 130 ARG A CA 1
ATOM 1002 C C . ARG A 1 130 ? -1.709 2.607 5.262 1.00 88.25 130 ARG A C 1
ATOM 1004 O O . ARG A 1 130 ? -0.976 1.742 5.740 1.00 88.25 130 ARG A O 1
ATOM 1011 N N . VAL A 1 131 ? -2.251 2.532 4.063 1.00 88.25 131 VAL A N 1
ATOM 1012 C CA . VAL A 1 131 ? -2.009 1.463 3.110 1.00 88.25 131 VAL A CA 1
ATOM 1013 C C . VAL A 1 131 ? -0.812 1.838 2.251 1.00 88.25 131 VAL A C 1
ATOM 1015 O O . VAL A 1 131 ? -0.853 2.853 1.555 1.00 88.25 131 VAL A O 1
ATOM 1018 N N . ASN A 1 132 ? 0.226 1.003 2.263 1.00 88.06 132 ASN A N 1
ATOM 1019 C CA . ASN A 1 132 ? 1.346 1.145 1.343 1.00 88.06 132 ASN A CA 1
ATOM 1020 C C . ASN A 1 132 ? 1.130 0.254 0.123 1.00 88.06 132 ASN A C 1
ATOM 1022 O O . ASN A 1 132 ? 0.957 -0.960 0.243 1.00 88.06 132 ASN A O 1
ATOM 1026 N N . MET A 1 133 ? 1.166 0.873 -1.049 1.00 86.50 133 MET A N 1
ATOM 1027 C CA . MET A 1 133 ? 1.105 0.194 -2.336 1.00 86.50 133 MET A CA 1
ATOM 1028 C C . MET A 1 133 ? 2.347 0.522 -3.146 1.00 86.50 133 MET A C 1
ATOM 1030 O O . MET A 1 133 ? 2.979 1.561 -2.935 1.00 86.50 133 MET A O 1
ATOM 1034 N N . VAL A 1 134 ? 2.671 -0.373 -4.066 1.00 83.50 134 VAL A N 1
ATOM 1035 C CA . VAL A 1 134 ? 3.810 -0.268 -4.966 1.00 83.50 134 VAL A CA 1
ATOM 1036 C C . VAL A 1 134 ? 3.299 -0.420 -6.392 1.00 83.50 134 VAL A C 1
ATOM 1038 O O . VAL A 1 134 ? 2.513 -1.321 -6.687 1.00 83.50 134 VAL A O 1
ATOM 1041 N N . LEU A 1 135 ? 3.738 0.474 -7.266 1.00 82.31 135 LEU A N 1
ATOM 1042 C CA . LEU A 1 135 ? 3.476 0.436 -8.696 1.00 82.31 135 LEU A CA 1
ATOM 1043 C C . LEU A 1 135 ? 4.813 0.628 -9.397 1.00 82.31 135 LEU A C 1
ATOM 1045 O O . LEU A 1 135 ? 5.482 1.617 -9.117 1.00 82.31 135 LEU A O 1
ATOM 1049 N N . ASP A 1 136 ? 5.203 -0.307 -10.262 1.00 79.56 136 ASP A N 1
ATOM 1050 C CA . ASP A 1 136 ? 6.480 -0.229 -10.988 1.00 79.56 136 ASP A CA 1
ATOM 1051 C C . ASP A 1 136 ? 7.688 0.026 -10.062 1.00 79.56 136 ASP A C 1
ATOM 1053 O O . ASP A 1 136 ? 8.491 0.934 -10.252 1.00 79.56 136 ASP A O 1
ATOM 1057 N N . ASN A 1 137 ? 7.746 -0.715 -8.953 1.00 78.44 137 ASN A N 1
ATOM 1058 C CA . ASN A 1 137 ? 8.797 -0.613 -7.933 1.00 78.44 137 ASN A CA 1
ATOM 1059 C C . ASN A 1 137 ? 8.881 0.765 -7.239 1.00 78.44 137 ASN A C 1
ATOM 1061 O O . ASN A 1 137 ? 9.797 1.013 -6.451 1.00 78.44 137 ASN A O 1
ATOM 1065 N N . LEU A 1 138 ? 7.897 1.643 -7.458 1.00 81.88 138 LEU A N 1
ATOM 1066 C CA . LEU A 1 138 ? 7.773 2.939 -6.807 1.00 81.88 138 LEU A CA 1
ATOM 1067 C C . LEU A 1 138 ? 6.647 2.927 -5.765 1.00 81.88 138 LEU A C 1
ATOM 1069 O O . LEU A 1 138 ? 5.558 2.398 -6.013 1.00 81.88 138 LEU A O 1
ATOM 1073 N N . PRO A 1 139 ? 6.870 3.524 -4.581 1.00 83.38 139 PRO A N 1
ATOM 1074 C CA . PRO A 1 139 ? 5.829 3.637 -3.574 1.00 83.38 139 PRO A CA 1
ATOM 1075 C C . PRO A 1 139 ? 4.762 4.636 -4.020 1.00 83.38 139 PRO A C 1
ATOM 1077 O O . PRO A 1 139 ? 5.061 5.743 -4.472 1.00 83.38 139 PRO A O 1
ATOM 1080 N N . LEU A 1 140 ? 3.498 4.277 -3.813 1.00 82.19 140 LEU A N 1
ATOM 1081 C CA . LEU A 1 140 ? 2.384 5.184 -4.043 1.00 82.19 140 LEU A CA 1
ATOM 1082 C C . LEU A 1 140 ? 2.393 6.296 -2.989 1.00 82.19 140 LEU A C 1
ATOM 1084 O O . LEU A 1 140 ? 2.453 6.033 -1.784 1.00 82.19 140 LEU A O 1
ATOM 1088 N N . VAL A 1 141 ? 2.295 7.544 -3.444 1.00 80.88 141 VAL A N 1
ATOM 1089 C CA . VAL A 1 141 ? 2.267 8.730 -2.583 1.00 80.88 141 VAL A CA 1
ATOM 1090 C C . VAL A 1 141 ? 0.994 9.538 -2.789 1.00 80.88 141 VAL A C 1
ATOM 1092 O O . VAL A 1 141 ? 0.461 9.619 -3.893 1.00 80.88 141 VAL A O 1
ATOM 1095 N N . VAL A 1 142 ? 0.521 10.166 -1.715 1.00 78.19 142 VAL A N 1
ATOM 1096 C CA . VAL A 1 142 ? -0.645 11.052 -1.729 1.00 78.19 142 VAL A CA 1
ATOM 1097 C C . VAL A 1 142 ? -0.200 12.487 -1.433 1.00 78.19 142 VAL A C 1
ATOM 1099 O O . VAL A 1 142 ? 0.535 12.702 -0.461 1.00 78.19 142 VAL A O 1
ATOM 1102 N N . PRO A 1 143 ? -0.626 13.478 -2.239 1.00 73.44 143 PRO A N 1
ATOM 1103 C CA . PRO A 1 143 ? -0.384 14.884 -1.952 1.00 73.44 143 PRO A CA 1
ATOM 1104 C C . PRO A 1 143 ? -1.233 15.351 -0.762 1.00 73.44 143 PRO A C 1
ATOM 1106 O O . PRO A 1 143 ? -2.445 15.157 -0.722 1.00 73.44 143 PRO A O 1
ATOM 1109 N N . VAL A 1 144 ? -0.597 16.011 0.201 1.00 79.00 144 VAL A N 1
ATOM 1110 C CA . VAL A 1 144 ? -1.223 16.596 1.389 1.00 79.00 144 VAL A CA 1
ATOM 1111 C C . VAL A 1 144 ? -0.838 18.066 1.465 1.00 79.00 144 VAL A C 1
ATOM 1113 O O . VAL A 1 144 ? 0.344 18.414 1.421 1.00 79.00 144 VAL A O 1
ATOM 1116 N N . GLN A 1 145 ? -1.831 18.945 1.585 1.00 78.19 145 GLN A N 1
ATOM 1117 C CA . GLN A 1 145 ? -1.568 20.370 1.758 1.00 78.19 145 GLN A CA 1
ATOM 1118 C C . GLN A 1 145 ? -1.024 20.641 3.159 1.00 78.19 145 GLN A C 1
ATOM 1120 O O . GLN A 1 145 ? -1.619 20.236 4.159 1.00 78.19 145 GLN A O 1
ATOM 1125 N N . ARG A 1 146 ? 0.111 21.340 3.239 1.00 75.62 146 ARG A N 1
ATOM 1126 C CA . ARG A 1 146 ? 0.631 21.818 4.520 1.00 75.62 146 ARG A CA 1
ATOM 1127 C C . ARG A 1 146 ? -0.075 23.120 4.907 1.00 75.62 146 ARG A C 1
ATOM 1129 O O . ARG A 1 146 ? 0.027 24.078 4.139 1.00 75.62 146 ARG A O 1
ATOM 1136 N N . PRO A 1 147 ? -0.679 23.202 6.109 1.00 72.25 147 PRO A N 1
ATOM 1137 C CA . PRO A 1 147 ? -1.329 24.426 6.584 1.00 72.25 147 PRO A CA 1
ATOM 1138 C C . PRO A 1 147 ? -0.378 25.628 6.650 1.00 72.25 147 PRO A C 1
ATOM 1140 O O . PRO A 1 147 ? -0.793 26.762 6.465 1.00 72.25 147 PRO A O 1
ATOM 1143 N N . ASP A 1 148 ? 0.905 25.364 6.905 1.00 73.81 148 ASP A N 1
ATOM 1144 C CA . ASP A 1 148 ? 1.909 26.381 7.229 1.00 73.81 148 ASP A CA 1
ATOM 1145 C C . ASP A 1 148 ? 2.495 27.103 6.000 1.00 73.81 148 ASP A C 1
ATOM 1147 O O . ASP A 1 148 ? 2.898 28.257 6.084 1.00 73.81 148 ASP A O 1
ATOM 1151 N N . ARG A 1 149 ? 2.571 26.449 4.831 1.00 68.44 149 ARG A N 1
ATOM 1152 C CA . ARG A 1 149 ? 3.363 26.982 3.699 1.00 68.44 149 ARG A CA 1
ATOM 1153 C C . ARG A 1 149 ? 2.654 27.068 2.357 1.00 68.44 149 ARG A C 1
ATOM 1155 O O . ARG A 1 149 ? 3.322 27.355 1.372 1.00 68.44 149 ARG A O 1
ATOM 1162 N N . ASN A 1 150 ? 1.352 26.794 2.275 1.00 74.69 150 ASN A N 1
ATOM 1163 C CA . ASN A 1 150 ? 0.640 26.700 0.989 1.00 74.69 150 ASN A CA 1
ATOM 1164 C C . ASN A 1 150 ? 1.366 25.784 -0.033 1.00 74.69 150 ASN A C 1
ATOM 1166 O O . ASN A 1 150 ? 1.242 25.941 -1.244 1.00 74.69 150 ASN A O 1
ATOM 1170 N N . THR A 1 151 ? 2.180 24.845 0.469 1.00 76.44 151 THR A N 1
ATOM 1171 C CA . THR A 1 151 ? 2.975 23.893 -0.314 1.00 76.44 151 THR A CA 1
ATOM 1172 C C . THR A 1 151 ? 2.394 22.499 -0.141 1.00 76.44 151 THR A C 1
ATOM 1174 O O . THR A 1 151 ? 1.893 22.135 0.929 1.00 76.44 151 THR A O 1
ATOM 1177 N N . VAL A 1 152 ? 2.468 21.709 -1.209 1.00 79.12 152 VAL A N 1
ATOM 1178 C CA . VAL A 1 152 ? 2.021 20.317 -1.219 1.00 79.12 152 VAL A CA 1
ATOM 1179 C C . VAL A 1 152 ? 3.174 19.431 -0.760 1.00 79.12 152 VAL A C 1
ATOM 1181 O O . VAL A 1 152 ? 4.284 19.520 -1.280 1.00 79.12 152 VAL A O 1
ATOM 1184 N N . ALA A 1 153 ? 2.917 18.577 0.224 1.00 81.00 153 ALA A N 1
ATOM 1185 C CA . ALA A 1 153 ? 3.839 17.539 0.655 1.00 81.00 153 ALA A CA 1
ATOM 1186 C C . ALA A 1 153 ? 3.335 16.172 0.200 1.00 81.00 153 ALA A C 1
ATOM 1188 O O . ALA A 1 153 ? 2.148 15.887 0.308 1.00 81.00 153 ALA A O 1
ATOM 1189 N N . TYR A 1 154 ? 4.235 15.312 -0.257 1.00 80.81 154 TYR A N 1
ATOM 1190 C CA . TYR A 1 154 ? 3.896 13.942 -0.627 1.00 80.81 154 TYR A CA 1
ATOM 1191 C C . TYR A 1 154 ? 4.124 13.022 0.562 1.00 80.81 154 TYR A C 1
ATOM 1193 O O . TYR A 1 154 ? 5.202 13.019 1.157 1.00 80.81 154 TYR A O 1
ATOM 1201 N N . GLN A 1 155 ? 3.100 12.261 0.927 1.00 82.62 155 GLN A N 1
ATOM 1202 C CA . GLN A 1 155 ? 3.186 11.269 1.989 1.00 82.62 155 GLN A CA 1
ATOM 1203 C C . GLN A 1 155 ? 3.001 9.868 1.410 1.00 82.62 155 GLN A C 1
ATOM 1205 O O . GLN A 1 155 ? 2.142 9.663 0.556 1.00 82.62 155 GLN A O 1
ATOM 1210 N N . GLY A 1 156 ? 3.792 8.907 1.886 1.00 82.25 156 GLY A N 1
ATOM 1211 C CA . GLY A 1 156 ? 3.683 7.508 1.475 1.00 82.25 156 GLY A CA 1
ATOM 1212 C C . GLY A 1 156 ? 2.355 6.888 1.906 1.00 82.25 156 GLY A C 1
ATOM 1213 O O . GLY A 1 156 ? 1.930 7.043 3.056 1.00 82.25 156 GLY A O 1
ATOM 1214 N N . GLY A 1 157 ? 1.703 6.202 0.972 1.00 82.38 157 GLY A N 1
ATOM 1215 C CA . GLY A 1 157 ? 0.437 5.523 1.201 1.00 82.38 157 GLY A CA 1
ATOM 1216 C C . GLY A 1 157 ? -0.745 6.457 1.472 1.00 82.38 157 GLY A C 1
ATOM 1217 O O . GLY A 1 157 ? -0.600 7.653 1.749 1.00 82.38 157 GLY A O 1
ATOM 1218 N N . TYR A 1 158 ? -1.943 5.887 1.424 1.00 82.00 158 TYR A N 1
ATOM 1219 C CA . TYR A 1 158 ? -3.196 6.580 1.731 1.00 82.00 158 TYR A CA 1
ATOM 1220 C C . TYR A 1 158 ? -3.782 6.063 3.049 1.00 82.00 158 TYR A C 1
ATOM 1222 O O . TYR A 1 158 ? -3.528 4.926 3.440 1.00 82.00 158 TYR A O 1
ATOM 1230 N N . HIS A 1 159 ? -4.546 6.887 3.765 1.00 82.94 159 HIS A N 1
ATOM 1231 C CA . HIS A 1 159 ? -5.193 6.453 5.007 1.00 82.94 159 HIS A CA 1
ATOM 1232 C C . HIS A 1 159 ? -6.256 5.390 4.721 1.00 82.94 159 HIS A C 1
ATOM 1234 O O . HIS A 1 159 ? -7.019 5.548 3.780 1.00 82.94 159 HIS A O 1
ATOM 1240 N N . VAL A 1 160 ? -6.364 4.352 5.556 1.00 82.38 160 VAL A N 1
ATOM 1241 C CA . VAL A 1 160 ? -7.443 3.346 5.445 1.00 82.38 160 VAL A CA 1
ATOM 1242 C C . VAL A 1 160 ? -8.819 4.019 5.508 1.00 82.38 160 VAL A C 1
ATOM 1244 O O . VAL A 1 160 ? -9.751 3.634 4.803 1.00 82.38 160 VAL A O 1
ATOM 1247 N N . GLY A 1 161 ? -8.936 5.075 6.313 1.00 76.25 161 GLY A N 1
ATOM 1248 C CA . GLY A 1 161 ? -10.115 5.919 6.349 1.00 76.25 161 GLY A CA 1
ATOM 1249 C C . GLY A 1 161 ? -9.894 7.239 7.072 1.00 76.25 161 GLY A C 1
ATOM 1250 O O . GLY A 1 161 ? -8.848 7.471 7.674 1.00 76.25 161 GLY A O 1
ATOM 1251 N N . ILE A 1 162 ? -10.903 8.103 7.010 1.00 70.19 162 ILE A N 1
ATOM 1252 C CA . ILE A 1 162 ? -10.955 9.387 7.709 1.00 70.19 162 ILE A CA 1
ATOM 1253 C C . ILE A 1 162 ? -12.156 9.435 8.643 1.00 70.19 162 ILE A C 1
ATOM 1255 O O . ILE A 1 162 ? -13.229 8.901 8.352 1.00 70.19 162 ILE A O 1
ATOM 1259 N N . LYS A 1 163 ? -11.979 10.116 9.774 1.00 68.00 163 LYS A N 1
ATOM 1260 C CA . LYS A 1 163 ? -13.085 10.496 10.653 1.00 68.00 163 LYS A CA 1
ATOM 1261 C C . LYS A 1 163 ? -13.670 11.802 10.126 1.00 68.00 163 LYS A C 1
ATOM 1263 O O . LYS A 1 163 ? -12.978 12.815 10.109 1.00 68.00 163 LYS A O 1
ATOM 1268 N N . GLY A 1 164 ? -14.928 11.775 9.700 1.00 59.66 164 GLY A N 1
ATOM 1269 C CA . GLY A 1 164 ? -15.658 12.962 9.257 1.00 59.66 164 GLY A CA 1
ATOM 1270 C C . GLY A 1 164 ? -16.953 13.143 10.044 1.00 59.66 164 GLY A C 1
ATOM 1271 O O . GLY A 1 164 ? -17.567 12.170 10.488 1.00 59.66 164 GLY A O 1
ATOM 1272 N N . GLN A 1 165 ? -17.376 14.392 10.220 1.00 49.81 165 GLN A N 1
ATOM 1273 C CA . GLN A 1 165 ? -18.709 14.726 10.721 1.00 49.81 165 GLN A CA 1
ATOM 1274 C C . GLN A 1 165 ? -19.593 15.126 9.537 1.00 49.81 165 GLN A C 1
ATOM 1276 O O . GLN A 1 165 ? -19.196 15.951 8.716 1.00 49.81 165 GLN A O 1
ATOM 1281 N N . TYR A 1 166 ? -20.784 14.534 9.439 1.00 45.78 166 TYR A N 1
ATOM 1282 C CA . TYR A 1 166 ? -21.809 15.003 8.505 1.00 45.78 166 TYR A CA 1
ATOM 1283 C C . TYR A 1 166 ? -22.462 16.260 9.084 1.00 45.78 166 TYR A C 1
ATOM 1285 O O . TYR A 1 166 ? -22.760 16.298 10.280 1.00 45.78 166 TYR A O 1
ATOM 1293 N N . ALA A 1 167 ? -22.732 17.262 8.244 1.00 38.84 167 ALA A N 1
ATOM 1294 C CA . ALA A 1 167 ? -23.517 18.422 8.651 1.00 38.84 167 ALA A CA 1
ATOM 1295 C C . ALA A 1 167 ? -24.882 17.949 9.193 1.00 38.84 167 ALA A C 1
ATOM 1297 O O . ALA A 1 167 ? -25.697 17.418 8.441 1.00 38.84 167 ALA A O 1
ATOM 1298 N N . GLY A 1 168 ? -25.099 18.092 10.508 1.00 46.25 168 GLY A N 1
ATOM 1299 C CA . GLY A 1 168 ? -26.366 17.775 11.180 1.00 46.25 168 GLY A CA 1
ATOM 1300 C C . GLY A 1 168 ? -26.402 16.529 12.079 1.00 46.25 168 GLY A C 1
ATOM 1301 O O . GLY A 1 168 ? -27.447 16.278 12.671 1.00 46.25 168 GLY A O 1
ATOM 1302 N N . VAL A 1 169 ? -25.314 15.760 12.242 1.00 44.31 169 VAL A N 1
ATOM 1303 C CA . VAL A 1 169 ? -25.287 14.608 13.175 1.00 44.31 169 VAL A CA 1
ATOM 1304 C C . VAL A 1 169 ? -24.023 14.636 14.042 1.00 44.31 169 VAL A C 1
ATOM 1306 O O . VAL A 1 169 ? -22.913 14.665 13.521 1.00 44.31 169 VAL A O 1
ATOM 1309 N N . SER A 1 170 ? -24.178 14.584 15.372 1.00 42.47 170 SER A N 1
ATOM 1310 C CA . SER A 1 170 ? -23.084 14.666 16.363 1.00 42.47 170 SER A CA 1
ATOM 1311 C C . SER A 1 170 ? -22.186 13.418 16.450 1.00 42.47 170 SER A C 1
ATOM 1313 O O . SER A 1 170 ? -21.242 13.385 17.239 1.00 42.47 170 SER A O 1
ATOM 1315 N N . SER A 1 171 ? -22.458 12.382 15.652 1.00 40.91 171 SER A N 1
ATOM 1316 C CA . SER A 1 171 ? -21.688 11.137 15.618 1.00 40.91 171 SER A CA 1
ATOM 1317 C C . SER A 1 171 ? -20.627 11.164 14.514 1.00 40.91 171 SER A C 1
ATOM 1319 O O . SER A 1 171 ? -20.963 11.351 13.341 1.00 40.91 171 SER A O 1
ATOM 1321 N N . TYR A 1 172 ? -19.367 10.893 14.861 1.00 43.56 172 TYR A N 1
ATOM 1322 C CA . TYR A 1 172 ? -18.296 10.660 13.887 1.00 43.56 172 TYR A CA 1
ATOM 1323 C C . TYR A 1 172 ? -18.647 9.463 12.993 1.00 43.56 172 TYR A C 1
ATOM 1325 O O . TYR A 1 172 ? -18.914 8.371 13.500 1.00 43.56 172 TYR A O 1
ATOM 1333 N N . ARG A 1 173 ? -18.624 9.651 11.670 1.00 48.69 173 ARG A N 1
ATOM 1334 C CA . ARG A 1 173 ? -18.692 8.546 10.705 1.00 48.69 173 ARG A CA 1
ATOM 1335 C C . ARG A 1 173 ? -17.296 8.288 10.148 1.00 48.69 173 ARG A C 1
ATOM 1337 O O . ARG A 1 173 ? -16.528 9.219 9.903 1.00 48.69 173 ARG A O 1
ATOM 1344 N N . LEU A 1 174 ? -16.958 7.010 10.013 1.00 44.59 174 LEU A N 1
ATOM 1345 C CA . LEU A 1 174 ? -15.699 6.572 9.424 1.00 44.59 174 LEU A CA 1
ATOM 1346 C C . LEU A 1 174 ? -15.919 6.393 7.928 1.00 44.59 174 LEU A C 1
ATOM 1348 O O . LEU A 1 174 ? -16.797 5.635 7.519 1.00 44.59 174 LEU A O 1
ATOM 1352 N N . PHE A 1 175 ? -15.134 7.097 7.126 1.00 49.25 175 PHE A N 1
ATOM 1353 C CA . PHE A 1 175 ? -15.138 6.950 5.679 1.00 49.25 175 PHE A CA 1
ATOM 1354 C C . PHE A 1 175 ? -13.906 6.157 5.298 1.00 49.25 175 PHE A C 1
ATOM 1356 O O . PHE A 1 175 ? -12.798 6.612 5.571 1.00 49.25 175 PHE A O 1
ATOM 1363 N N . MET A 1 176 ? -14.079 4.988 4.684 1.00 51.53 176 MET A N 1
ATOM 1364 C CA . MET A 1 176 ? -12.947 4.313 4.061 1.00 51.53 176 MET A CA 1
ATOM 1365 C C . MET A 1 176 ? -12.489 5.135 2.862 1.00 51.53 176 MET A C 1
ATOM 1367 O O . MET A 1 176 ? -13.291 5.472 1.993 1.00 51.53 176 MET A O 1
ATOM 1371 N N . LEU A 1 177 ? -11.205 5.471 2.828 1.00 55.47 177 LEU A N 1
ATOM 1372 C CA . LEU A 1 177 ? -10.603 6.083 1.656 1.00 55.47 177 LEU A CA 1
ATOM 1373 C C . LEU A 1 177 ? -10.029 4.947 0.834 1.00 55.47 177 LEU A C 1
ATOM 1375 O O . LEU A 1 177 ? -8.975 4.419 1.151 1.00 55.47 177 LEU A O 1
ATOM 1379 N N . THR A 1 178 ? -10.728 4.541 -0.213 1.00 53.31 178 THR A N 1
ATOM 1380 C CA . THR A 1 178 ? -10.152 3.664 -1.230 1.00 53.31 178 THR A CA 1
ATOM 1381 C C . THR A 1 178 ? -9.802 4.555 -2.410 1.00 53.31 178 THR A C 1
ATOM 1383 O O . THR A 1 178 ? -10.651 4.836 -3.246 1.00 53.31 178 THR A O 1
ATOM 1386 N N . HIS A 1 179 ? -8.560 5.044 -2.391 1.00 52.50 179 HIS A N 1
ATOM 1387 C CA . HIS A 1 179 ? -7.905 5.873 -3.405 1.00 52.50 179 HIS A CA 1
ATOM 1388 C C . HIS A 1 179 ? -8.435 7.299 -3.637 1.00 52.50 179 HIS A C 1
ATOM 1390 O O . HIS A 1 179 ? -9.573 7.660 -3.359 1.00 52.50 179 HIS A O 1
ATOM 1396 N N . VAL A 1 180 ? -7.498 8.150 -4.052 1.00 46.25 180 VAL A N 1
ATOM 1397 C CA . VAL A 1 180 ? -7.523 9.616 -4.048 1.00 46.25 180 VAL A CA 1
ATOM 1398 C C . VAL A 1 180 ? -8.562 10.153 -5.043 1.00 46.25 180 VAL A C 1
ATOM 1400 O O . VAL A 1 180 ? -8.197 10.479 -6.159 1.00 46.25 180 VAL A O 1
ATOM 1403 N N . PHE A 1 181 ? -9.845 10.187 -4.668 1.00 38.53 181 PHE A N 1
ATOM 1404 C CA . PHE A 1 181 ? -10.885 11.176 -5.022 1.00 38.53 181 PHE A CA 1
ATOM 1405 C C . PHE A 1 181 ? -12.255 10.665 -4.526 1.00 38.53 181 PHE A C 1
ATOM 1407 O O . PHE A 1 181 ? -12.623 9.512 -4.734 1.00 38.53 181 PHE A O 1
ATOM 1414 N N . THR A 1 182 ? -13.031 11.523 -3.863 1.00 35.12 182 THR A N 1
ATOM 1415 C CA . THR A 1 182 ? -14.354 11.204 -3.301 1.00 35.12 182 THR A CA 1
ATOM 1416 C C . THR A 1 182 ? -15.385 10.995 -4.424 1.00 35.12 182 THR A C 1
ATOM 1418 O O . THR A 1 182 ? -15.877 11.967 -4.990 1.00 35.12 182 THR A O 1
ATOM 1421 N N . CYS A 1 183 ? -15.738 9.749 -4.760 1.00 35.75 183 CYS A N 1
ATOM 1422 C CA . CYS A 1 183 ? -16.851 9.440 -5.673 1.00 35.75 183 CYS A CA 1
ATOM 1423 C C . CYS A 1 183 ? -18.104 9.124 -4.822 1.00 35.75 183 CYS A C 1
ATOM 1425 O O . CYS A 1 183 ? -18.085 8.193 -4.018 1.00 35.75 183 CYS A O 1
ATOM 1427 N N . MET A 1 184 ? -19.175 9.927 -4.919 1.00 26.97 184 MET A N 1
ATOM 1428 C CA . MET A 1 184 ? -20.412 9.708 -4.148 1.00 26.97 184 MET A CA 1
ATOM 1429 C C . MET A 1 184 ? -21.198 8.520 -4.715 1.00 26.97 184 MET A C 1
ATOM 1431 O O . MET A 1 184 ? -21.696 8.598 -5.835 1.00 26.97 184 MET A O 1
ATOM 1435 N N . ILE A 1 185 ? -21.363 7.449 -3.936 1.00 34.81 185 ILE A N 1
ATOM 1436 C CA . ILE A 1 185 ? -22.262 6.329 -4.254 1.00 34.81 185 ILE A CA 1
ATOM 1437 C C . ILE A 1 185 ? -23.109 6.019 -3.008 1.00 34.81 185 ILE A C 1
ATOM 1439 O O . ILE A 1 185 ? -22.639 6.163 -1.883 1.00 34.81 185 ILE A O 1
ATOM 1443 N N . GLY A 1 186 ? -24.388 5.701 -3.232 1.00 33.06 186 GLY A N 1
ATOM 1444 C CA . GLY A 1 186 ? -25.475 5.654 -2.250 1.00 33.06 186 GLY A CA 1
ATOM 1445 C C . GLY A 1 186 ? -25.299 4.757 -1.013 1.00 33.06 186 GLY A C 1
ATOM 1446 O O . GLY A 1 186 ? -24.333 4.030 -0.823 1.00 33.06 186 GLY A O 1
ATOM 1447 N N . THR A 1 187 ? -26.293 4.847 -0.134 1.00 34.91 187 THR A N 1
ATOM 1448 C CA . THR A 1 187 ? -26.143 4.933 1.325 1.00 34.91 187 THR A CA 1
ATOM 1449 C C . THR A 1 187 ? -25.760 3.675 2.112 1.00 34.91 187 THR A C 1
ATOM 1451 O O . THR A 1 187 ? -25.603 3.821 3.317 1.00 34.91 187 THR A O 1
ATOM 1454 N N . ASN A 1 188 ? -25.569 2.484 1.523 1.00 31.58 188 ASN A N 1
ATOM 1455 C CA . ASN A 1 188 ? -25.357 1.247 2.309 1.00 31.58 188 ASN A CA 1
ATOM 1456 C C . ASN A 1 188 ? -24.419 0.177 1.681 1.00 31.58 188 ASN A C 1
ATOM 1458 O O . ASN A 1 188 ? -24.462 -0.974 2.107 1.00 31.58 188 ASN A O 1
ATOM 1462 N N . GLU A 1 189 ? -23.553 0.506 0.712 1.00 28.75 189 GLU A N 1
ATOM 1463 C CA . GLU A 1 189 ? -22.607 -0.461 0.108 1.00 28.75 189 GLU A CA 1
ATOM 1464 C C . GLU A 1 189 ? -21.164 0.080 0.061 1.00 28.75 189 GLU A C 1
ATOM 1466 O O . GLU A 1 189 ? -20.911 1.148 -0.498 1.00 28.75 189 GLU A O 1
ATOM 1471 N N . PHE A 1 190 ? -20.192 -0.667 0.607 1.00 37.31 190 PHE A N 1
ATOM 1472 C CA . PHE A 1 190 ? -18.769 -0.328 0.480 1.00 37.31 190 PHE A CA 1
ATOM 1473 C C 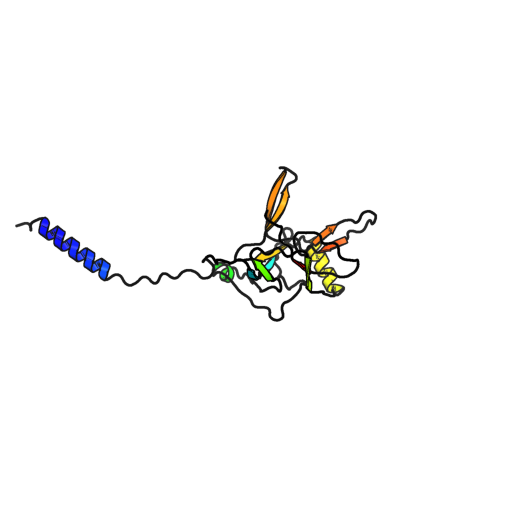. PHE A 1 190 ? -18.249 -0.759 -0.896 1.00 37.31 190 PHE A C 1
ATOM 1475 O O . PHE A 1 190 ? -18.258 -1.942 -1.239 1.00 37.31 190 PHE A O 1
ATOM 1482 N N . THR A 1 191 ? -17.806 0.219 -1.682 1.00 32.84 191 THR A N 1
ATOM 1483 C CA . THR A 1 191 ? -17.408 0.046 -3.081 1.00 32.84 191 THR A CA 1
ATOM 1484 C C . THR A 1 191 ? -15.953 0.481 -3.252 1.00 32.84 191 THR A C 1
ATOM 1486 O O . THR A 1 191 ? -15.632 1.635 -2.983 1.00 32.84 191 THR A O 1
ATOM 1489 N N . TYR A 1 192 ? -15.076 -0.427 -3.690 1.00 39.41 192 TYR A N 1
ATOM 1490 C CA . TYR A 1 192 ? -13.657 -0.126 -3.926 1.00 39.41 192 TYR A CA 1
ATOM 1491 C C . TYR A 1 192 ? -13.475 0.534 -5.285 1.00 39.41 192 TYR A C 1
ATOM 1493 O O . TYR A 1 192 ? -13.826 -0.065 -6.303 1.00 39.41 192 TYR A O 1
ATOM 1501 N N . ILE A 1 193 ? -12.932 1.751 -5.279 1.00 35.78 193 ILE A N 1
ATOM 1502 C CA . ILE A 1 193 ? -12.806 2.612 -6.453 1.00 35.78 193 ILE A CA 1
ATOM 1503 C C . ILE A 1 193 ? -11.332 2.870 -6.781 1.00 35.78 193 ILE A C 1
ATOM 1505 O O . ILE A 1 193 ? -10.535 3.186 -5.904 1.00 35.78 193 ILE A O 1
ATOM 1509 N N . ASN A 1 194 ? -10.989 2.754 -8.063 1.00 35.53 194 ASN A N 1
ATOM 1510 C CA . ASN A 1 194 ? -9.672 3.053 -8.623 1.00 35.53 194 ASN A CA 1
ATOM 1511 C C . ASN A 1 194 ? -9.646 4.436 -9.284 1.00 35.53 194 ASN A C 1
ATOM 1513 O O . ASN A 1 194 ? -10.424 4.650 -10.215 1.00 35.53 194 ASN A O 1
ATOM 1517 N N . ILE A 1 195 ? -8.774 5.350 -8.831 1.00 38.19 195 ILE A N 1
ATOM 1518 C CA . ILE A 1 195 ? -8.542 6.665 -9.461 1.00 38.19 195 ILE A CA 1
ATOM 1519 C C . ILE A 1 195 ? -7.098 7.136 -9.205 1.00 38.19 195 ILE A C 1
ATOM 1521 O O . ILE A 1 195 ? -6.676 7.243 -8.052 1.00 38.19 195 ILE A O 1
ATOM 1525 N N . PHE A 1 196 ? -6.367 7.461 -10.274 1.00 32.94 196 PHE A N 1
ATOM 1526 C CA . PHE A 1 196 ? -5.177 8.322 -10.244 1.00 32.94 196 PHE A CA 1
ATOM 1527 C C . PHE A 1 196 ? -5.542 9.667 -10.901 1.00 32.94 196 PHE A C 1
ATOM 1529 O O . PHE A 1 196 ? -6.329 9.663 -11.850 1.00 32.94 196 PHE A O 1
ATOM 1536 N N . PRO A 1 197 ? -5.017 10.808 -10.419 1.00 27.02 197 PRO A N 1
ATOM 1537 C CA . PRO A 1 197 ? -5.303 12.113 -11.007 1.00 27.02 197 PRO A CA 1
ATOM 1538 C C . PRO A 1 197 ? -4.755 12.217 -12.436 1.00 27.02 197 PRO A C 1
ATOM 1540 O O . PRO A 1 197 ? -3.637 11.776 -12.707 1.00 27.02 197 PRO A O 1
ATOM 1543 N N . GLU A 1 198 ? -5.526 12.851 -13.325 1.00 27.44 198 GLU A N 1
ATOM 1544 C CA . GLU A 1 198 ? -5.008 13.408 -14.576 1.00 27.44 198 GLU A CA 1
ATOM 1545 C C . GLU A 1 198 ? -3.802 14.302 -14.251 1.00 27.44 198 GLU A C 1
ATOM 1547 O O . GLU A 1 198 ? -3.937 15.321 -13.572 1.00 27.44 198 GLU A O 1
ATOM 1552 N N . GLN A 1 199 ? -2.612 13.922 -14.719 1.00 26.48 199 GLN A N 1
ATOM 1553 C CA . GLN A 1 199 ? -1.555 14.903 -14.936 1.00 26.48 199 GLN A CA 1
ATOM 1554 C C . GLN A 1 199 ? -1.803 15.513 -16.312 1.00 26.48 199 GLN A C 1
ATOM 1556 O O . GLN A 1 199 ? -1.554 14.869 -17.332 1.00 26.48 199 GLN A O 1
ATOM 1561 N N . GLY A 1 200 ? -2.386 16.712 -16.301 1.00 26.56 200 GLY A N 1
ATOM 1562 C CA . GLY A 1 200 ? -2.359 17.635 -17.434 1.00 26.56 200 GLY A CA 1
ATOM 1563 C C . GLY A 1 200 ? -0.983 18.258 -17.609 1.00 26.56 200 GLY A C 1
ATOM 1564 O O . GLY A 1 200 ? -0.273 18.411 -16.588 1.00 26.56 200 GLY A O 1
#